Protein AF-A0A0S7ZCR8-F1 (afdb_monomer_lite)

Structure (mmCIF, N/CA/C/O backbone):
data_AF-A0A0S7ZCR8-F1
#
_entry.id   AF-A0A0S7ZCR8-F1
#
loop_
_atom_site.group_PDB
_atom_site.id
_atom_site.type_symbol
_atom_site.label_atom_id
_atom_site.label_alt_id
_atom_site.label_comp_id
_atom_site.label_asym_id
_atom_site.label_entity_id
_atom_site.label_seq_id
_atom_site.pdbx_PDB_ins_code
_atom_site.Cartn_x
_atom_site.Cartn_y
_atom_site.Cartn_z
_atom_site.occupancy
_atom_site.B_iso_or_equiv
_atom_site.auth_seq_id
_atom_site.auth_comp_id
_atom_site.auth_asym_id
_atom_site.auth_atom_id
_atom_site.pdbx_PDB_model_num
ATOM 1 N N . MET A 1 1 ? 9.237 -31.777 19.850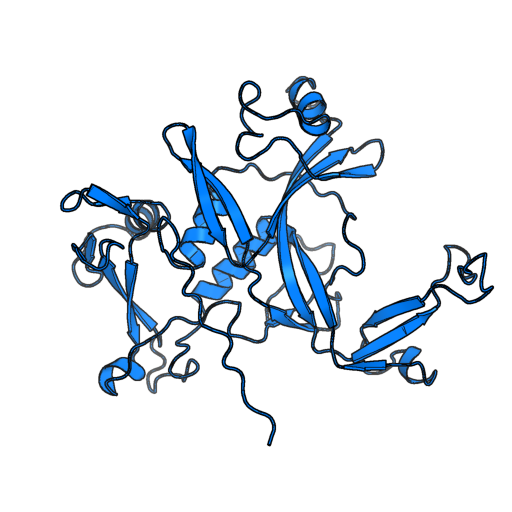 1.00 36.03 1 MET A N 1
ATOM 2 C CA . MET A 1 1 ? 9.724 -31.471 18.489 1.00 36.03 1 MET A CA 1
ATOM 3 C C . MET A 1 1 ? 8.573 -30.842 17.722 1.00 36.03 1 MET A C 1
ATOM 5 O O . MET A 1 1 ? 7.710 -31.563 17.247 1.00 36.03 1 MET A O 1
ATOM 9 N N . TYR A 1 2 ? 8.489 -29.511 17.693 1.00 31.53 2 TYR A N 1
ATOM 10 C CA . TYR A 1 2 ? 7.481 -28.821 16.887 1.00 31.53 2 TYR A CA 1
ATOM 11 C C . TYR A 1 2 ? 8.015 -28.721 15.462 1.00 31.53 2 TYR A C 1
ATOM 13 O O . TYR A 1 2 ? 8.988 -28.011 15.205 1.00 31.53 2 TYR A O 1
ATOM 21 N N . GLY A 1 3 ? 7.428 -29.512 14.565 1.00 30.33 3 GLY A N 1
ATOM 22 C CA . GLY A 1 3 ? 7.743 -29.474 13.146 1.00 30.33 3 GLY A CA 1
ATOM 23 C C . GLY A 1 3 ? 7.429 -28.090 12.595 1.00 30.33 3 GLY A C 1
ATOM 24 O O . GLY A 1 3 ? 6.287 -27.642 12.645 1.00 30.33 3 GLY A O 1
ATOM 25 N N . LYS A 1 4 ? 8.454 -27.409 12.075 1.00 31.75 4 LYS A N 1
ATOM 26 C CA . LYS A 1 4 ? 8.280 -26.262 11.187 1.00 31.75 4 LYS A CA 1
ATOM 27 C C . LYS A 1 4 ? 7.592 -26.773 9.922 1.00 31.75 4 LYS A C 1
ATOM 29 O O . LYS A 1 4 ? 8.258 -27.244 9.006 1.00 31.75 4 LYS A O 1
ATOM 34 N N . THR A 1 5 ? 6.269 -26.707 9.867 1.00 31.50 5 THR A N 1
ATOM 35 C CA . THR A 1 5 ? 5.565 -26.699 8.586 1.00 31.50 5 THR A CA 1
ATOM 36 C C . THR A 1 5 ? 5.953 -25.407 7.887 1.00 31.50 5 THR A C 1
ATOM 38 O O . THR A 1 5 ? 5.488 -24.329 8.255 1.00 31.50 5 THR A O 1
ATOM 41 N N . ALA A 1 6 ? 6.877 -25.518 6.933 1.00 31.56 6 ALA A N 1
ATOM 42 C CA . ALA A 1 6 ? 7.143 -24.465 5.972 1.00 31.56 6 ALA A CA 1
ATOM 43 C C . ALA A 1 6 ? 5.811 -24.122 5.298 1.00 31.56 6 ALA A C 1
ATOM 45 O O . ALA A 1 6 ? 5.180 -24.982 4.683 1.00 31.56 6 ALA A O 1
ATOM 46 N N . VAL A 1 7 ? 5.359 -22.882 5.473 1.00 32.19 7 VAL A N 1
ATOM 47 C CA . VAL A 1 7 ? 4.298 -22.332 4.634 1.00 32.19 7 VAL A CA 1
ATOM 48 C C . VAL A 1 7 ? 4.861 -22.370 3.212 1.00 32.19 7 VAL A C 1
ATOM 50 O O . VAL A 1 7 ? 5.953 -21.837 3.009 1.00 32.19 7 VAL A O 1
ATOM 53 N N . PRO A 1 8 ? 4.206 -23.035 2.247 1.00 32.38 8 PRO A N 1
ATOM 54 C CA . PRO A 1 8 ? 4.682 -22.996 0.880 1.00 32.38 8 PRO A CA 1
ATOM 55 C C . PRO A 1 8 ? 4.694 -21.533 0.437 1.00 32.38 8 PRO A C 1
ATOM 57 O O . PRO A 1 8 ? 3.657 -20.868 0.483 1.00 32.38 8 PRO A O 1
ATOM 60 N N . GLU A 1 9 ? 5.862 -21.034 0.027 1.00 36.69 9 GLU A N 1
ATOM 61 C CA . GLU A 1 9 ? 5.978 -19.830 -0.790 1.00 36.69 9 GLU A CA 1
ATOM 62 C C . GLU A 1 9 ? 5.238 -20.110 -2.099 1.00 36.69 9 GLU A C 1
ATOM 64 O O . GLU A 1 9 ? 5.814 -20.503 -3.112 1.00 36.69 9 GLU A O 1
ATOM 69 N N . ALA A 1 10 ? 3.918 -19.952 -2.080 1.00 34.19 10 ALA A N 1
ATOM 70 C CA . ALA A 1 10 ? 3.170 -19.723 -3.291 1.00 34.19 10 ALA A CA 1
ATOM 71 C C . ALA A 1 10 ? 3.673 -18.380 -3.819 1.00 34.19 10 ALA A C 1
ATOM 73 O O . ALA A 1 10 ? 3.178 -17.319 -3.437 1.00 34.19 10 ALA A O 1
ATOM 74 N N . VAL A 1 11 ? 4.711 -18.431 -4.656 1.00 39.59 11 VAL A N 1
ATOM 75 C CA . VAL A 1 11 ? 5.100 -17.330 -5.528 1.00 39.59 11 VAL A CA 1
ATOM 76 C C . VAL A 1 11 ? 3.859 -17.040 -6.359 1.00 39.59 11 VAL A C 1
ATOM 78 O O . VAL A 1 1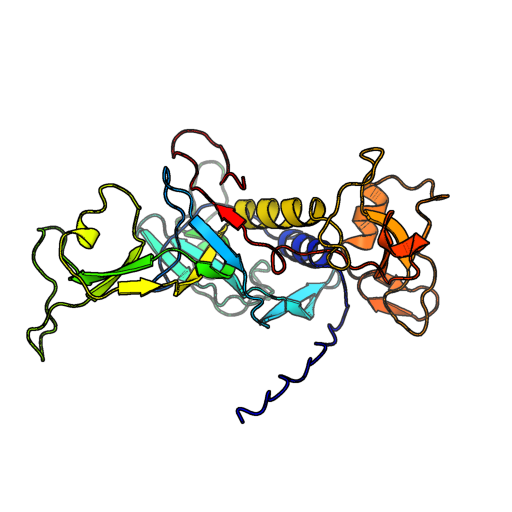1 ? 3.585 -17.713 -7.349 1.00 39.59 11 VAL A O 1
ATOM 81 N N . MET A 1 12 ? 3.043 -16.097 -5.889 1.00 38.75 12 MET A N 1
ATOM 82 C CA . MET A 1 12 ? 1.873 -15.615 -6.600 1.00 38.75 12 MET A CA 1
ATOM 83 C C . MET A 1 12 ? 2.366 -15.044 -7.923 1.00 38.75 12 MET A C 1
ATOM 85 O O . MET A 1 12 ? 2.865 -13.917 -7.981 1.00 38.75 12 MET A O 1
ATOM 89 N N . GLN A 1 13 ? 2.274 -15.849 -8.980 1.00 37.16 13 GLN A N 1
ATOM 90 C CA . GLN A 1 13 ? 2.566 -15.423 -10.336 1.00 37.16 13 GLN A CA 1
ATOM 91 C C . GLN A 1 13 ? 1.526 -14.365 -10.704 1.00 37.16 13 GLN A C 1
ATOM 93 O O . GLN A 1 13 ? 0.362 -14.647 -10.974 1.00 37.16 13 GLN A O 1
ATOM 98 N N . ASN A 1 14 ? 1.938 -13.105 -10.608 1.00 45.16 14 ASN A N 1
ATOM 99 C CA . ASN A 1 14 ? 1.143 -11.968 -11.040 1.00 45.16 14 ASN A CA 1
ATOM 100 C C . ASN A 1 14 ? 1.030 -12.017 -12.559 1.00 45.16 14 ASN A C 1
ATOM 102 O O . ASN A 1 14 ? 2.062 -12.143 -13.213 1.00 45.16 14 ASN A O 1
ATOM 106 N N . ALA A 1 15 ? -0.177 -11.830 -13.104 1.00 44.41 15 ALA A N 1
ATOM 107 C CA . ALA A 1 15 ? -0.422 -11.816 -14.552 1.00 44.41 15 ALA A CA 1
ATOM 108 C C . ALA A 1 15 ? 0.524 -10.872 -15.319 1.00 44.41 15 ALA A C 1
ATOM 110 O O . ALA A 1 15 ? 0.821 -11.108 -16.485 1.00 44.41 15 ALA A O 1
ATOM 111 N N . TYR A 1 16 ? 1.038 -9.839 -14.639 1.00 51.12 16 TYR A N 1
ATOM 112 C CA . TYR A 1 16 ? 1.986 -8.880 -15.195 1.00 51.12 16 TYR A CA 1
ATOM 113 C C . TYR A 1 16 ? 3.289 -8.724 -14.379 1.00 51.12 16 TYR A C 1
ATOM 115 O O . TYR A 1 16 ? 4.144 -7.961 -14.793 1.00 51.12 16 TYR A O 1
ATOM 123 N N . GLY A 1 17 ? 3.515 -9.395 -13.242 1.00 61.91 17 GLY A N 1
ATOM 124 C CA . GLY A 1 17 ? 4.718 -9.133 -12.415 1.00 61.91 17 GLY A CA 1
ATOM 125 C C . GLY A 1 17 ? 4.767 -7.725 -11.776 1.00 61.91 17 GLY A C 1
ATOM 126 O O . GLY A 1 17 ? 3.727 -7.157 -11.450 1.00 61.91 17 GLY A O 1
ATOM 127 N N . GLY A 1 18 ? 5.971 -7.178 -11.557 1.00 69.31 18 GLY A N 1
ATOM 128 C CA . GLY A 1 18 ? 6.216 -5.776 -11.161 1.00 69.31 18 GLY A CA 1
ATOM 129 C C . GLY A 1 18 ? 6.514 -5.521 -9.674 1.00 69.31 18 GLY A C 1
ATOM 130 O O . GLY A 1 18 ? 6.045 -6.256 -8.801 1.00 69.31 18 GLY A O 1
ATOM 131 N N . THR A 1 19 ? 7.286 -4.468 -9.391 1.00 80.81 19 THR A N 1
ATOM 132 C CA . THR A 1 19 ? 7.631 -3.965 -8.053 1.00 80.81 19 THR A CA 1
ATOM 133 C C . THR A 1 19 ? 6.415 -3.370 -7.343 1.00 80.81 19 THR A C 1
ATOM 135 O O . THR A 1 19 ? 5.397 -3.037 -7.959 1.00 80.81 19 THR A O 1
ATOM 138 N N . LEU A 1 20 ? 6.518 -3.203 -6.021 1.00 81.50 20 LEU A N 1
ATOM 139 C CA . LEU A 1 20 ? 5.453 -2.597 -5.225 1.00 81.50 20 LEU A CA 1
ATOM 140 C C . LEU A 1 20 ? 5.109 -1.181 -5.708 1.00 81.50 20 LEU A C 1
ATOM 142 O O . LEU A 1 20 ? 3.934 -0.854 -5.881 1.00 81.50 20 LEU A O 1
ATOM 146 N N . SER A 1 21 ? 6.136 -0.381 -5.996 1.00 81.62 21 SER A N 1
ATOM 147 C CA . SER A 1 21 ? 6.005 0.998 -6.466 1.00 81.62 21 SER A CA 1
ATOM 148 C C . SER A 1 21 ? 5.298 1.072 -7.824 1.00 81.62 21 SER A C 1
ATOM 150 O O . SER A 1 21 ? 4.411 1.907 -7.997 1.00 81.62 21 SER A O 1
ATOM 152 N N . GLN A 1 22 ? 5.589 0.152 -8.757 1.00 83.31 22 GLN A N 1
ATOM 153 C CA . GLN A 1 22 ? 4.885 0.074 -10.047 1.00 83.31 22 GLN A CA 1
ATOM 154 C C . GLN A 1 22 ? 3.384 -0.196 -9.853 1.00 83.31 22 GLN A C 1
ATOM 156 O O . GLN A 1 22 ? 2.543 0.495 -10.434 1.00 83.31 22 GLN A O 1
ATOM 161 N N . ARG A 1 23 ? 3.030 -1.154 -8.985 1.00 82.50 23 ARG A N 1
ATOM 162 C CA . ARG A 1 23 ? 1.623 -1.489 -8.697 1.00 82.50 23 ARG A CA 1
ATOM 163 C C . ARG A 1 23 ? 0.900 -0.351 -7.979 1.00 82.50 23 ARG A C 1
ATOM 165 O O . ARG A 1 23 ? -0.243 -0.037 -8.311 1.00 82.50 23 ARG A O 1
ATOM 172 N N . ALA A 1 24 ? 1.565 0.312 -7.035 1.00 81.19 24 ALA A N 1
ATOM 173 C CA . ALA A 1 24 ? 1.023 1.470 -6.330 1.00 81.19 24 ALA A CA 1
ATOM 174 C C . ALA A 1 24 ? 0.804 2.676 -7.262 1.00 81.19 24 ALA A C 1
ATOM 176 O O . ALA A 1 24 ? -0.234 3.347 -7.196 1.00 81.19 24 ALA A O 1
ATOM 177 N N . ALA A 1 25 ? 1.737 2.928 -8.183 1.00 82.00 25 ALA A N 1
ATOM 178 C CA . ALA A 1 25 ? 1.582 3.945 -9.215 1.00 82.00 25 ALA A CA 1
ATOM 179 C C . ALA A 1 25 ? 0.378 3.629 -10.116 1.00 82.00 25 ALA A C 1
ATOM 181 O O . ALA A 1 25 ? -0.483 4.488 -10.328 1.00 82.00 25 ALA A O 1
ATOM 182 N N . ASN A 1 26 ? 0.240 2.381 -10.572 1.00 80.12 26 ASN A N 1
ATOM 183 C CA . ASN A 1 26 ? -0.898 1.973 -11.392 1.00 80.12 26 ASN A CA 1
ATOM 184 C C . ASN A 1 26 ? -2.240 2.105 -10.645 1.00 80.12 26 ASN A C 1
ATOM 186 O O . ASN A 1 26 ? -3.213 2.629 -11.196 1.00 80.12 26 ASN A O 1
ATOM 190 N N . ALA A 1 27 ? -2.280 1.747 -9.356 1.00 76.44 27 ALA A N 1
ATOM 191 C CA . ALA A 1 27 ? -3.468 1.886 -8.510 1.00 76.44 27 ALA A CA 1
ATOM 192 C C . ALA A 1 27 ? -4.001 3.329 -8.435 1.00 76.44 27 ALA A C 1
ATOM 194 O O . ALA A 1 27 ? -5.205 3.559 -8.277 1.00 76.44 27 ALA A O 1
ATOM 195 N N . THR A 1 28 ? -3.118 4.317 -8.595 1.00 77.62 28 THR A N 1
ATOM 196 C CA . THR A 1 28 ? -3.441 5.738 -8.441 1.00 77.62 28 THR A CA 1
ATOM 197 C C . THR A 1 28 ? -3.636 6.494 -9.764 1.00 77.62 28 THR A C 1
ATOM 199 O O . THR A 1 28 ? -4.226 7.584 -9.744 1.00 77.62 28 THR A O 1
ATOM 202 N N . ARG A 1 29 ? -3.224 5.915 -10.904 1.00 64.62 29 ARG A N 1
ATOM 203 C CA . ARG A 1 29 ? -3.040 6.576 -12.216 1.00 64.62 29 ARG A CA 1
ATOM 204 C C . ARG A 1 29 ? -4.311 7.113 -12.890 1.00 64.62 29 ARG A C 1
ATOM 206 O O . ARG A 1 29 ? -4.225 8.026 -13.702 1.00 64.62 29 ARG A O 1
ATOM 213 N N . ARG A 1 30 ? -5.498 6.591 -12.561 1.00 56.75 30 ARG A N 1
ATOM 214 C CA . ARG A 1 30 ? -6.775 6.964 -13.224 1.00 56.75 30 ARG A CA 1
ATOM 215 C C . ARG A 1 30 ? -7.911 7.316 -12.271 1.00 56.75 30 ARG A C 1
ATOM 217 O O . ARG A 1 30 ? -9.073 7.373 -12.668 1.00 56.75 30 ARG A O 1
ATOM 224 N N . ARG A 1 31 ? -7.603 7.529 -10.992 1.00 58.66 31 ARG A N 1
ATOM 225 C CA . ARG A 1 31 ? -8.641 7.646 -9.968 1.00 58.66 31 ARG A CA 1
ATOM 226 C C . ARG A 1 31 ? -8.709 9.057 -9.364 1.00 58.66 31 ARG A C 1
ATOM 228 O O . ARG A 1 31 ? -7.751 9.467 -8.692 1.00 58.66 31 ARG A O 1
ATOM 235 N N . PRO A 1 32 ? -9.798 9.822 -9.601 1.00 46.31 32 PRO A N 1
ATOM 236 C CA . PRO A 1 32 ? -9.989 11.128 -8.976 1.00 46.31 32 PRO A CA 1
ATOM 237 C C . PRO A 1 32 ? -10.201 10.959 -7.465 1.00 46.31 32 PRO A C 1
ATOM 239 O O . PRO A 1 32 ? -10.972 10.100 -7.042 1.00 46.31 32 PRO A O 1
ATOM 242 N N . SER A 1 33 ? -9.524 11.786 -6.664 1.00 40.44 33 SER A N 1
ATOM 243 C CA . SER A 1 33 ? -9.590 11.767 -5.196 1.00 40.44 33 SER A CA 1
ATOM 244 C C . SER A 1 33 ? -10.281 13.029 -4.679 1.00 40.44 33 SER A C 1
ATOM 246 O O . SER A 1 33 ? -9.781 14.131 -4.905 1.00 40.44 33 SER A O 1
ATOM 248 N N . ARG A 1 34 ? -11.426 12.888 -3.995 1.00 39.31 34 ARG A N 1
ATOM 249 C CA . ARG A 1 34 ? -12.046 13.953 -3.185 1.00 39.31 34 ARG A CA 1
ATOM 250 C C . ARG A 1 34 ? -12.798 13.379 -1.981 1.00 39.31 34 ARG A C 1
ATOM 252 O O . ARG A 1 34 ? -13.759 12.648 -2.171 1.00 39.31 34 ARG A O 1
ATOM 259 N N . GLY A 1 35 ? -12.442 13.854 -0.784 1.00 38.69 35 GLY A N 1
ATOM 260 C CA . GLY A 1 35 ? -13.320 13.930 0.394 1.00 38.69 35 GLY A CA 1
ATOM 261 C C . GLY A 1 35 ? -13.623 12.612 1.112 1.00 38.69 35 GLY A C 1
ATOM 262 O O . GLY A 1 35 ? -14.143 11.673 0.515 1.00 38.69 35 GLY A O 1
ATOM 263 N N . GLY A 1 36 ? -13.317 12.578 2.410 1.00 38.34 36 GLY A N 1
ATOM 264 C CA . GLY A 1 36 ? -13.468 11.410 3.271 1.00 38.34 36 GLY A CA 1
ATOM 265 C C . GLY A 1 36 ? -14.888 11.159 3.775 1.00 38.34 36 GLY A C 1
ATOM 266 O O . GLY A 1 36 ? -15.646 12.087 4.038 1.00 38.34 36 GLY A O 1
ATOM 267 N N . GLY A 1 37 ? -15.188 9.877 3.949 1.00 37.62 37 GLY A N 1
ATOM 268 C CA . GLY A 1 37 ? -16.050 9.342 4.986 1.00 37.62 37 GLY A CA 1
ATOM 269 C C . GLY A 1 37 ? -15.243 8.441 5.925 1.00 37.62 37 GLY A C 1
ATOM 270 O O . GLY A 1 37 ? -14.057 8.161 5.691 1.00 37.62 37 GLY A O 1
ATOM 271 N N . GLY A 1 38 ? -15.888 8.054 7.022 1.00 46.22 38 GLY A N 1
ATOM 272 C CA . GLY A 1 38 ? -15.359 7.130 8.012 1.00 46.22 38 GLY A CA 1
ATOM 273 C C . GLY A 1 38 ? -16.364 6.031 8.350 1.00 46.22 38 GLY A C 1
ATOM 274 O O . GLY A 1 38 ? -17.571 6.222 8.215 1.00 46.22 38 GLY A O 1
ATOM 275 N N . GLU A 1 39 ? -15.784 4.924 8.812 1.00 51.47 39 GLU A N 1
ATOM 276 C CA . GLU A 1 39 ? -16.361 3.824 9.597 1.00 51.47 39 GLU A CA 1
ATOM 277 C C . GLU A 1 39 ? -17.175 2.765 8.840 1.00 51.47 39 GLU A C 1
ATOM 279 O O . GLU A 1 39 ? -18.398 2.787 8.784 1.00 51.47 39 GLU A O 1
ATOM 284 N N . TYR A 1 40 ? -16.448 1.764 8.326 1.00 60.97 40 TYR A N 1
ATOM 285 C CA . TYR A 1 40 ? -17.002 0.451 7.961 1.00 60.97 40 TYR A CA 1
ATOM 286 C C . TYR A 1 40 ? -16.264 -0.729 8.616 1.00 60.97 40 TYR A C 1
ATOM 288 O O . TYR A 1 40 ? -16.676 -1.875 8.468 1.00 60.97 40 TYR A O 1
ATOM 296 N N . TRP A 1 41 ? -15.166 -0.468 9.331 1.00 68.75 41 TRP A N 1
ATOM 297 C CA . TRP A 1 41 ? -14.280 -1.505 9.850 1.00 68.75 41 TRP A CA 1
ATOM 298 C C . TRP A 1 41 ? -14.178 -1.392 11.366 1.00 68.75 41 TRP A C 1
ATOM 300 O O . TRP A 1 41 ? -13.718 -0.376 11.896 1.00 68.75 41 TRP A O 1
ATOM 310 N N . ALA A 1 42 ? -14.609 -2.446 12.055 1.00 75.69 42 ALA A N 1
ATOM 311 C CA . ALA A 1 42 ? -14.395 -2.580 13.485 1.00 75.69 42 ALA A CA 1
ATOM 312 C C . ALA A 1 42 ? -12.888 -2.621 13.783 1.00 75.69 42 ALA A C 1
ATOM 314 O O . ALA A 1 42 ? -12.118 -3.195 13.014 1.00 75.69 42 ALA A O 1
ATOM 315 N N . ASP A 1 43 ? -12.488 -2.013 14.900 1.00 84.75 43 ASP A N 1
ATOM 316 C CA . ASP A 1 43 ? -11.118 -2.097 15.426 1.00 84.75 43 ASP A CA 1
ATOM 317 C C . ASP A 1 43 ? -10.025 -1.585 14.455 1.00 84.75 43 ASP A C 1
ATOM 319 O O . ASP A 1 43 ? -8.931 -2.135 14.377 1.00 84.75 43 ASP A O 1
ATOM 323 N N . THR A 1 44 ? -10.324 -0.531 13.681 1.00 90.00 44 THR A N 1
ATOM 324 C CA . THR A 1 44 ? -9.361 0.080 12.744 1.00 90.00 44 THR A CA 1
ATOM 325 C C . THR A 1 44 ? -8.205 0.738 13.493 1.00 90.00 44 THR A C 1
ATOM 327 O O . THR A 1 44 ? -8.429 1.567 14.378 1.00 90.00 44 THR A O 1
ATOM 330 N N . PHE A 1 45 ? -6.973 0.458 13.068 1.00 92.69 45 PHE A N 1
ATOM 331 C CA . PHE A 1 45 ? -5.798 1.152 13.574 1.00 92.69 45 PHE A CA 1
ATOM 332 C C . PHE A 1 45 ? -5.803 2.621 13.133 1.00 92.69 45 PHE A C 1
ATOM 334 O O . PHE A 1 45 ? -5.889 2.943 11.943 1.00 92.69 45 PHE A O 1
ATOM 341 N N . LYS A 1 46 ? -5.682 3.516 14.114 1.00 90.31 46 LYS A N 1
ATOM 342 C CA . LYS A 1 46 ? -5.503 4.955 13.924 1.00 90.31 46 LYS A CA 1
ATOM 343 C C . LYS A 1 46 ? -4.240 5.371 14.692 1.00 90.31 46 LYS A C 1
ATOM 345 O O . LYS A 1 46 ? -4.211 5.181 15.910 1.00 90.31 46 LYS A O 1
ATOM 350 N N . PRO A 1 47 ? -3.206 5.912 14.021 1.00 90.62 47 PRO A N 1
ATOM 351 C CA . PRO A 1 47 ? -2.054 6.481 14.711 1.00 90.62 47 PRO A CA 1
ATOM 352 C C . PRO A 1 47 ? -2.496 7.561 15.708 1.00 90.62 47 PRO A C 1
ATOM 354 O O . PRO A 1 47 ? -3.451 8.291 15.448 1.00 90.62 47 PRO A O 1
ATOM 357 N N . HIS A 1 48 ? -1.817 7.659 16.850 1.00 90.38 48 HIS A N 1
ATOM 358 C CA . HIS A 1 48 ? -2.072 8.720 17.827 1.00 90.38 48 HIS A CA 1
ATOM 359 C C . HIS A 1 48 ? -1.315 9.992 17.428 1.00 90.38 48 HIS A C 1
ATOM 361 O O . HIS A 1 48 ? -0.260 9.901 16.809 1.00 90.38 48 HIS A O 1
ATOM 367 N N . GLU A 1 49 ? -1.823 11.170 17.789 1.00 88.00 49 GLU A N 1
ATOM 368 C CA . GLU A 1 49 ? -1.246 12.464 17.370 1.00 88.00 49 GLU A CA 1
ATOM 369 C C . GLU A 1 49 ? 0.090 12.798 18.042 1.00 88.00 49 GLU A C 1
ATOM 371 O O . GLU A 1 49 ? 0.879 13.578 17.521 1.00 88.00 49 GLU A O 1
ATOM 376 N N . THR A 1 50 ? 0.341 12.236 19.225 1.00 88.19 50 THR A N 1
ATOM 377 C CA . THR A 1 50 ? 1.519 12.577 20.046 1.00 88.19 50 THR A CA 1
ATOM 378 C C . THR A 1 50 ? 2.356 11.381 20.475 1.00 88.19 50 THR A C 1
ATOM 380 O O . THR A 1 50 ? 3.463 11.562 20.970 1.00 88.19 50 THR A O 1
ATOM 383 N N . VAL A 1 51 ? 1.839 10.161 20.311 1.00 90.25 51 VAL A N 1
ATOM 384 C CA . VAL A 1 51 ? 2.499 8.945 20.797 1.00 90.25 51 VAL A CA 1
ATOM 385 C C . VAL A 1 51 ? 2.739 8.051 19.594 1.00 90.25 51 VAL A C 1
ATOM 387 O O . VAL A 1 51 ? 1.755 7.513 19.067 1.00 90.25 51 VAL A O 1
ATOM 390 N N . PRO A 1 52 ? 3.995 7.880 19.150 1.00 93.25 52 PRO A N 1
ATOM 391 C CA . PRO A 1 52 ? 4.281 7.032 18.008 1.00 93.25 52 PRO A CA 1
ATOM 392 C C . PRO A 1 52 ? 3.776 5.608 18.262 1.00 93.25 52 PRO A C 1
ATOM 394 O O . PRO A 1 52 ? 3.680 5.146 19.403 1.00 93.25 52 PRO A O 1
ATOM 397 N N . ALA A 1 53 ? 3.406 4.925 17.191 1.00 94.06 53 ALA A N 1
ATOM 398 C CA . ALA A 1 53 ? 3.119 3.501 17.199 1.00 94.06 53 ALA A CA 1
ATOM 399 C C . ALA A 1 53 ? 4.180 2.791 16.368 1.00 94.06 53 ALA A C 1
ATOM 401 O O . ALA A 1 53 ? 4.519 3.265 15.283 1.00 94.06 53 ALA A O 1
ATOM 402 N N . ASN A 1 54 ? 4.674 1.658 16.858 1.00 95.69 54 ASN A N 1
ATOM 403 C CA . ASN A 1 54 ? 5.532 0.791 16.058 1.00 95.69 54 ASN A CA 1
ATOM 404 C C . ASN A 1 54 ? 4.651 -0.251 15.366 1.00 95.69 54 ASN A C 1
ATOM 406 O O . ASN A 1 54 ? 3.912 -0.990 16.022 1.00 95.69 54 ASN A O 1
ATOM 410 N N . VAL A 1 55 ? 4.694 -0.281 14.038 1.00 97.06 55 VAL A N 1
ATOM 411 C CA . VAL A 1 55 ? 3.773 -1.057 13.210 1.00 97.06 55 VAL A CA 1
ATOM 412 C C . VAL A 1 55 ? 4.539 -1.825 12.148 1.00 97.06 55 VAL A C 1
ATOM 414 O O . VAL A 1 55 ? 5.333 -1.244 11.419 1.00 97.06 55 VAL A O 1
ATOM 417 N N . ARG A 1 56 ? 4.232 -3.113 11.990 1.00 96.75 56 ARG A N 1
ATOM 418 C CA . ARG A 1 56 ? 4.657 -3.902 10.830 1.00 96.75 56 ARG A CA 1
ATOM 419 C C . ARG A 1 56 ? 3.468 -4.164 9.921 1.00 96.75 56 ARG A C 1
ATOM 421 O O . ARG A 1 56 ? 2.428 -4.642 10.379 1.00 96.75 56 ARG A O 1
ATOM 428 N N . LEU A 1 57 ? 3.604 -3.864 8.635 1.00 96.62 57 LEU A N 1
ATOM 429 C CA . LEU A 1 57 ? 2.577 -4.223 7.662 1.00 96.62 57 LEU A CA 1
ATOM 430 C C . LEU A 1 57 ? 2.690 -5.708 7.332 1.00 96.62 57 LEU A C 1
ATOM 432 O O . LEU A 1 57 ? 3.779 -6.221 7.096 1.00 96.62 57 LEU A O 1
ATOM 436 N N . ILE A 1 58 ? 1.553 -6.393 7.295 1.00 96.19 58 ILE A N 1
ATOM 437 C CA . ILE A 1 58 ? 1.462 -7.793 6.890 1.00 96.19 58 ILE A CA 1
ATOM 438 C C . ILE A 1 58 ? 0.895 -7.822 5.468 1.00 96.19 58 ILE A C 1
ATOM 440 O O . ILE A 1 58 ? -0.190 -7.269 5.245 1.00 96.19 58 ILE A O 1
ATOM 444 N N . PRO A 1 59 ? 1.587 -8.450 4.501 1.00 94.19 59 PRO A N 1
ATOM 445 C CA . PRO A 1 59 ? 1.060 -8.577 3.154 1.00 94.19 59 PRO A CA 1
ATOM 446 C C . PRO A 1 59 ? -0.176 -9.475 3.186 1.00 94.19 59 PRO A C 1
ATOM 448 O O . PRO A 1 59 ? -0.115 -10.629 3.610 1.00 94.19 59 PRO A O 1
ATOM 451 N N . VAL A 1 60 ? -1.309 -8.943 2.731 1.00 91.50 60 VAL A N 1
ATOM 452 C CA . VAL A 1 60 ? -2.540 -9.723 2.578 1.00 91.50 60 VAL A CA 1
ATOM 453 C C . VAL A 1 60 ? -2.743 -9.977 1.093 1.00 91.50 60 VAL A C 1
ATOM 455 O O . VAL A 1 60 ? -3.005 -9.017 0.365 1.00 91.50 60 VAL A O 1
ATOM 458 N N . PRO A 1 61 ? -2.642 -11.231 0.620 1.00 90.44 61 PRO A N 1
ATOM 459 C CA . PRO A 1 61 ? -2.838 -11.527 -0.787 1.00 90.44 61 PRO A CA 1
ATOM 460 C C . PRO A 1 61 ? -4.268 -11.174 -1.203 1.00 90.44 61 PRO A C 1
ATOM 462 O O . PRO A 1 61 ? -5.236 -11.797 -0.769 1.00 90.44 61 PRO A O 1
ATOM 465 N N . CYS A 1 62 ? -4.397 -10.150 -2.038 1.00 91.69 62 CYS A N 1
ATOM 466 C CA . CYS A 1 62 ? -5.662 -9.670 -2.569 1.00 91.69 62 CYS A CA 1
ATOM 467 C C . CYS A 1 62 ? -5.610 -9.657 -4.094 1.00 91.69 62 CYS A C 1
ATOM 469 O O . CYS A 1 62 ? -4.581 -9.337 -4.681 1.00 91.69 62 CYS A O 1
ATOM 471 N N . VAL A 1 63 ? -6.749 -9.916 -4.732 1.00 91.12 63 VAL A N 1
ATOM 472 C CA . VAL A 1 63 ? -6.922 -9.707 -6.173 1.00 91.12 63 VAL A CA 1
ATOM 473 C C . VAL A 1 63 ? -7.586 -8.348 -6.390 1.00 91.12 63 VAL A C 1
ATOM 475 O O . VAL A 1 63 ? -8.666 -8.075 -5.854 1.00 91.12 63 VAL A O 1
ATOM 478 N N . ALA A 1 64 ? -6.930 -7.475 -7.152 1.00 90.88 64 ALA A N 1
ATOM 479 C CA . ALA A 1 64 ? -7.493 -6.225 -7.639 1.00 90.88 64 ALA A CA 1
ATOM 480 C C . ALA A 1 64 ? -7.896 -6.351 -9.102 1.00 90.88 64 ALA A C 1
ATOM 482 O O . ALA A 1 64 ? -7.145 -6.858 -9.929 1.00 90.88 64 ALA A O 1
ATOM 483 N N . HIS A 1 65 ? -9.073 -5.822 -9.428 1.00 90.56 65 HIS A N 1
ATOM 484 C CA . HIS A 1 65 ? -9.524 -5.713 -10.808 1.00 90.56 65 HIS A CA 1
ATOM 485 C C . HIS A 1 65 ? -9.112 -4.339 -11.343 1.00 90.56 65 HIS A C 1
ATOM 487 O O . HIS A 1 65 ? -9.452 -3.294 -10.772 1.00 90.56 65 HIS A O 1
ATOM 493 N N . ARG A 1 66 ? -8.357 -4.339 -12.435 1.00 87.06 66 ARG A N 1
ATOM 494 C CA . ARG A 1 66 ? -7.842 -3.153 -13.124 1.00 87.06 66 ARG A CA 1
ATOM 495 C C . ARG A 1 66 ? -8.523 -2.988 -14.472 1.00 87.06 66 ARG A C 1
ATOM 497 O O . ARG A 1 66 ? -9.218 -3.887 -14.923 1.00 87.06 66 ARG A O 1
ATOM 504 N N . VAL A 1 67 ? -8.337 -1.823 -15.087 1.00 86.81 67 VAL A N 1
ATOM 505 C CA . VAL A 1 67 ? -8.842 -1.522 -16.429 1.00 86.81 67 VAL A CA 1
ATOM 506 C C . VAL A 1 67 ? -7.679 -1.008 -17.265 1.00 86.81 67 VAL A C 1
ATOM 508 O O . VAL A 1 67 ? -7.056 -0.013 -16.882 1.00 86.81 67 VAL A O 1
ATOM 511 N N . ASP A 1 68 ? -7.377 -1.688 -18.367 1.00 83.19 68 ASP A N 1
ATOM 512 C CA . ASP A 1 68 ? -6.294 -1.310 -19.278 1.00 83.19 68 ASP A CA 1
ATOM 513 C C . ASP A 1 68 ? -6.647 -0.070 -20.135 1.00 83.19 68 ASP A C 1
ATOM 515 O O . ASP A 1 68 ? -7.685 0.584 -19.961 1.00 83.19 68 ASP A O 1
ATOM 519 N N . ASP A 1 69 ? -5.751 0.316 -21.045 1.00 80.31 69 ASP A N 1
ATOM 520 C CA . ASP A 1 69 ? -5.966 1.459 -21.940 1.00 80.31 69 ASP A CA 1
ATOM 521 C C . ASP A 1 69 ? -7.082 1.201 -22.975 1.00 80.31 69 ASP A C 1
ATOM 523 O O . ASP A 1 69 ? -7.747 2.150 -23.386 1.00 80.31 69 ASP A O 1
ATOM 527 N N . ALA A 1 70 ? -7.341 -0.062 -23.328 1.00 83.75 70 ALA A N 1
ATOM 528 C CA . ALA A 1 70 ? -8.420 -0.482 -24.224 1.00 83.75 70 ALA A CA 1
ATOM 529 C C . ALA A 1 70 ? -9.777 -0.637 -23.506 1.00 83.75 70 ALA A C 1
ATOM 531 O O . ALA A 1 70 ? -10.815 -0.811 -24.144 1.00 83.75 70 ALA A O 1
ATOM 532 N N . GLY A 1 71 ? -9.796 -0.539 -22.175 1.00 85.12 71 GLY A N 1
ATOM 533 C CA . GLY A 1 71 ? -10.995 -0.692 -21.365 1.00 85.12 71 GLY A CA 1
ATOM 534 C C . GLY A 1 71 ? -11.310 -2.136 -20.968 1.00 85.12 71 GLY A C 1
ATOM 535 O O . GLY A 1 71 ? -12.417 -2.370 -20.474 1.00 85.12 71 GLY A O 1
ATOM 536 N N . ASN A 1 72 ? -10.392 -3.085 -21.164 1.00 86.94 72 ASN A N 1
ATOM 537 C CA . ASN A 1 72 ? -10.537 -4.463 -20.701 1.00 86.94 72 ASN A CA 1
ATOM 538 C C . ASN A 1 72 ? -10.216 -4.565 -19.212 1.00 86.94 72 ASN A C 1
ATOM 540 O O . ASN A 1 72 ? -9.343 -3.861 -18.698 1.00 86.94 72 ASN A O 1
ATOM 544 N N . ILE A 1 73 ? -10.922 -5.461 -18.523 1.00 89.31 73 ILE A N 1
ATOM 545 C CA . ILE A 1 73 ? -10.674 -5.747 -17.112 1.00 89.31 73 ILE A CA 1
ATOM 546 C C . ILE A 1 73 ? -9.633 -6.858 -17.007 1.00 89.31 73 ILE A C 1
ATOM 548 O O . ILE A 1 73 ? -9.758 -7.875 -17.683 1.00 89.31 73 ILE A O 1
ATOM 552 N N . TYR A 1 74 ? -8.647 -6.681 -16.132 1.00 86.31 74 TYR A N 1
ATOM 553 C CA . TYR A 1 74 ? -7.677 -7.721 -15.793 1.00 86.31 74 TYR A CA 1
ATOM 554 C C . TYR A 1 74 ? -7.471 -7.818 -14.280 1.00 86.31 74 TYR A C 1
ATOM 556 O O . TYR A 1 74 ? -7.747 -6.868 -13.541 1.00 86.31 74 TYR A O 1
ATOM 564 N N . GLU A 1 75 ? -6.984 -8.969 -13.823 1.00 89.50 75 GLU A N 1
ATOM 565 C CA . GLU A 1 75 ? -6.680 -9.237 -12.418 1.00 89.50 75 GLU A CA 1
ATOM 566 C C . GLU A 1 75 ? -5.199 -8.985 -12.106 1.00 89.50 75 GLU A C 1
ATOM 568 O O . GLU A 1 75 ? -4.302 -9.315 -12.882 1.00 89.50 75 GLU A O 1
ATOM 573 N N . GLU A 1 76 ? -4.935 -8.389 -10.948 1.00 87.69 76 GLU A N 1
ATOM 574 C CA . GLU A 1 76 ? -3.598 -8.104 -10.432 1.00 87.69 76 GLU A CA 1
ATOM 575 C C . GLU A 1 76 ? -3.540 -8.516 -8.959 1.00 87.69 76 GLU A C 1
ATOM 577 O O . GLU A 1 76 ? -4.372 -8.051 -8.174 1.00 87.69 76 GLU A O 1
ATOM 582 N N . ASN A 1 77 ? -2.567 -9.346 -8.549 1.00 86.94 77 ASN A N 1
ATOM 583 C CA . ASN A 1 77 ? -2.391 -9.595 -7.117 1.00 86.94 77 ASN A CA 1
ATOM 584 C C . ASN A 1 77 ? -1.645 -8.429 -6.470 1.00 86.94 77 ASN A C 1
ATOM 586 O O . ASN A 1 77 ? -0.597 -7.965 -6.936 1.00 86.94 77 ASN A O 1
ATOM 590 N N . ILE A 1 78 ? -2.186 -7.975 -5.354 1.00 90.56 78 ILE A N 1
ATOM 591 C CA . ILE A 1 78 ? -1.668 -6.874 -4.558 1.00 90.56 78 ILE A CA 1
ATOM 592 C C . ILE A 1 78 ? -1.648 -7.282 -3.079 1.00 90.56 78 ILE A C 1
ATOM 594 O O . ILE A 1 78 ? -2.514 -8.042 -2.645 1.00 90.56 78 ILE A O 1
ATOM 598 N N . PRO A 1 79 ? -0.683 -6.793 -2.284 1.00 93.50 79 PRO A N 1
ATOM 599 C CA . PRO A 1 79 ? -0.56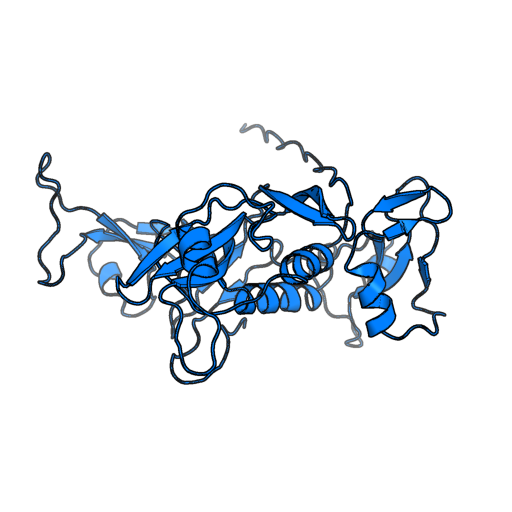3 -7.148 -0.868 1.00 93.50 79 PRO A CA 1
ATOM 600 C C . PRO A 1 79 ? -1.441 -6.286 0.062 1.00 93.50 79 PRO A C 1
ATOM 602 O O . PRO A 1 79 ? -1.224 -6.258 1.273 1.00 93.50 79 PRO A O 1
ATOM 605 N N . TRP A 1 80 ? -2.414 -5.554 -0.489 1.00 94.06 80 TRP A N 1
ATOM 606 C CA . TRP A 1 80 ? -3.366 -4.715 0.245 1.00 94.06 80 TRP A CA 1
ATOM 607 C C . TRP A 1 80 ? -4.762 -4.831 -0.362 1.00 94.06 80 TRP A C 1
ATOM 609 O O . TRP A 1 80 ? -4.928 -5.210 -1.521 1.00 94.06 80 TRP A O 1
ATOM 619 N N . LYS A 1 81 ? -5.791 -4.443 0.395 1.00 94.12 81 LYS A N 1
ATOM 620 C CA . LYS A 1 81 ? -7.156 -4.361 -0.124 1.00 94.12 81 LYS A CA 1
ATOM 621 C C . LYS A 1 81 ? -7.436 -2.962 -0.649 1.00 94.12 81 LYS A C 1
ATOM 623 O O . LYS A 1 81 ? -7.272 -1.974 0.059 1.00 94.12 81 LYS A O 1
ATOM 628 N N . GLU A 1 82 ? -7.933 -2.876 -1.874 1.00 92.44 82 GLU A N 1
ATOM 629 C CA . GLU A 1 82 ? -8.479 -1.636 -2.418 1.00 92.44 82 GLU A CA 1
ATOM 630 C C . GLU A 1 82 ? -9.994 -1.643 -2.363 1.00 92.44 82 GLU A C 1
ATOM 632 O O . GLU A 1 82 ? -10.644 -2.655 -2.639 1.00 92.44 82 GLU A O 1
ATOM 637 N N . PHE A 1 83 ? -10.560 -0.488 -2.045 1.00 92.00 83 PHE A N 1
ATOM 638 C CA . PHE A 1 83 ? -11.984 -0.254 -2.173 1.00 92.00 83 PHE A CA 1
ATOM 639 C C . PHE A 1 83 ? -12.250 1.229 -2.380 1.00 92.00 83 PHE A C 1
ATOM 641 O O . PHE A 1 83 ? -11.385 2.090 -2.212 1.00 92.00 83 PHE A O 1
ATOM 648 N N . ARG A 1 84 ? -13.481 1.530 -2.765 1.00 90.25 84 ARG A N 1
ATOM 649 C CA . ARG A 1 84 ? -13.948 2.894 -2.936 1.00 90.25 84 ARG A CA 1
ATOM 650 C C . ARG A 1 84 ? -15.077 3.154 -1.969 1.00 90.25 84 ARG A C 1
ATOM 652 O O . ARG A 1 84 ? -15.938 2.304 -1.778 1.00 90.25 84 ARG A O 1
ATOM 659 N N . GLU A 1 85 ? -15.062 4.331 -1.375 1.00 90.38 85 GLU A N 1
ATOM 660 C CA . GLU A 1 85 ? -16.064 4.776 -0.424 1.00 90.38 85 GLU A CA 1
ATOM 661 C C . GLU A 1 85 ? -16.900 5.885 -1.056 1.00 90.38 85 GLU A C 1
ATOM 663 O O . GLU A 1 85 ? -16.366 6.864 -1.584 1.00 90.38 85 GLU A O 1
ATOM 668 N N . HIS A 1 86 ? -18.215 5.731 -0.982 1.00 90.50 86 HIS A N 1
ATOM 669 C CA . HIS A 1 86 ? -19.164 6.816 -1.138 1.00 90.50 86 HIS A CA 1
ATOM 670 C C . HIS A 1 86 ? -19.396 7.470 0.216 1.00 90.50 86 HIS A C 1
ATOM 672 O O . HIS A 1 86 ? -19.710 6.769 1.173 1.00 90.50 86 HIS A O 1
ATOM 678 N N . TYR A 1 87 ? -19.308 8.795 0.297 1.00 89.12 87 TYR A N 1
ATOM 679 C CA . TYR A 1 87 ? -19.672 9.533 1.504 1.00 89.12 87 TYR A CA 1
ATOM 680 C C . TYR A 1 87 ? -20.800 10.512 1.212 1.00 89.12 87 TYR A C 1
ATOM 682 O O . TYR A 1 87 ? -20.675 11.368 0.338 1.00 89.12 87 TYR A O 1
ATOM 690 N N . HIS A 1 88 ? -21.906 10.384 1.940 1.00 86.81 88 HIS A N 1
ATOM 691 C CA . HIS A 1 88 ? -23.060 11.258 1.815 1.00 86.81 88 HIS A CA 1
ATOM 692 C C . HIS A 1 88 ? -22.980 12.387 2.847 1.00 86.81 88 HIS A C 1
ATOM 694 O O . HIS A 1 88 ? -23.202 12.163 4.036 1.00 86.81 88 HIS A O 1
ATOM 700 N N . GLY A 1 89 ? -22.743 13.619 2.393 1.00 80.94 89 GLY A N 1
ATOM 701 C CA . GLY A 1 89 ? -22.502 14.772 3.268 1.00 80.94 89 GLY A CA 1
ATOM 702 C C . GLY A 1 89 ? -23.683 15.125 4.179 1.00 80.94 89 GLY A C 1
ATOM 703 O O . GLY A 1 89 ? -23.478 15.431 5.348 1.00 80.94 89 GLY A O 1
ATOM 704 N N . THR A 1 90 ? -24.920 15.026 3.675 1.00 82.50 90 THR A N 1
ATOM 705 C CA . THR A 1 90 ? -26.132 15.333 4.463 1.00 82.50 90 THR A CA 1
ATOM 706 C C . THR A 1 90 ? -26.371 14.337 5.596 1.00 82.50 90 THR A C 1
ATOM 708 O O . THR A 1 90 ? -26.574 14.741 6.733 1.00 82.50 90 THR A O 1
ATOM 711 N N . PHE A 1 91 ? -26.322 13.034 5.302 1.00 82.88 91 PHE A N 1
ATOM 712 C CA . PHE A 1 91 ? -26.550 11.990 6.305 1.00 82.88 91 PHE A CA 1
ATOM 713 C C . PHE A 1 91 ? -25.305 11.666 7.133 1.00 82.88 91 PHE A C 1
ATOM 715 O O . PHE A 1 91 ? -25.410 10.925 8.104 1.00 82.88 91 PHE A O 1
ATOM 722 N N . ARG A 1 92 ? -24.135 12.187 6.739 1.00 82.00 92 ARG A N 1
ATOM 723 C CA . ARG A 1 92 ? -22.823 11.863 7.313 1.00 82.00 92 ARG A CA 1
ATOM 724 C C . ARG A 1 92 ? -22.558 10.356 7.368 1.00 82.00 92 ARG A C 1
ATOM 726 O O . ARG A 1 92 ? -21.975 9.858 8.323 1.00 82.00 92 ARG A O 1
ATOM 733 N N . ARG A 1 93 ? -22.990 9.631 6.334 1.00 83.88 93 ARG A N 1
ATOM 734 C CA . ARG A 1 93 ? -22.832 8.173 6.222 1.00 83.88 93 ARG A CA 1
ATOM 735 C C . ARG A 1 93 ? -21.913 7.809 5.071 1.00 83.88 93 ARG A C 1
ATOM 737 O O . ARG A 1 93 ? -21.939 8.460 4.025 1.00 83.88 93 ARG A O 1
ATOM 744 N N . SER A 1 94 ? -21.132 6.758 5.273 1.00 86.25 94 SER A N 1
ATOM 745 C CA . SER A 1 94 ? -20.271 6.150 4.267 1.00 86.25 94 SER A CA 1
ATOM 746 C C . SER A 1 94 ? -20.841 4.804 3.803 1.00 86.25 94 SER A C 1
ATOM 748 O O . SER A 1 94 ? -21.608 4.153 4.513 1.00 86.25 94 SER A O 1
ATOM 750 N N . ALA A 1 95 ? -20.498 4.394 2.585 1.00 88.81 95 ALA A N 1
ATOM 751 C CA . ALA A 1 95 ? -20.791 3.065 2.061 1.00 88.81 95 ALA A CA 1
ATOM 752 C C . ALA A 1 95 ? -19.706 2.630 1.073 1.00 88.81 95 ALA A C 1
ATOM 754 O O . ALA A 1 95 ? -19.174 3.451 0.323 1.00 88.81 95 ALA A O 1
ATOM 755 N N . ILE A 1 96 ? -19.399 1.333 1.035 1.00 91.00 96 ILE A N 1
ATOM 756 C CA . ILE A 1 96 ? -18.468 0.777 0.049 1.00 91.00 96 ILE A CA 1
ATOM 757 C C . ILE A 1 96 ? -19.146 0.755 -1.329 1.00 91.00 96 ILE A C 1
ATOM 759 O O . ILE A 1 96 ? -20.299 0.355 -1.475 1.00 91.00 96 ILE A O 1
ATOM 763 N N . CYS A 1 97 ? -18.429 1.208 -2.353 1.00 92.31 97 CYS A N 1
ATOM 764 C CA . CYS A 1 97 ? -18.886 1.208 -3.734 1.00 92.31 97 CYS A CA 1
ATOM 765 C C . CYS A 1 97 ? -18.986 -0.222 -4.275 1.00 92.31 97 CYS A C 1
ATOM 767 O O . CYS A 1 97 ? -18.000 -0.956 -4.303 1.00 92.31 97 CYS A O 1
ATOM 769 N N . SER A 1 98 ? -20.165 -0.577 -4.783 1.00 94.19 98 SER A N 1
ATOM 770 C CA . SER A 1 98 ? -20.439 -1.823 -5.510 1.00 94.19 98 SER A CA 1
ATOM 771 C C . SER A 1 98 ? -20.312 -1.676 -7.034 1.00 94.19 98 SER A C 1
ATOM 773 O O . SER A 1 98 ? -20.657 -2.599 -7.764 1.00 94.19 98 SER A O 1
ATOM 775 N N . GLY A 1 99 ? -19.834 -0.525 -7.529 1.00 93.25 99 GLY A N 1
ATOM 776 C CA . GLY A 1 99 ? -19.754 -0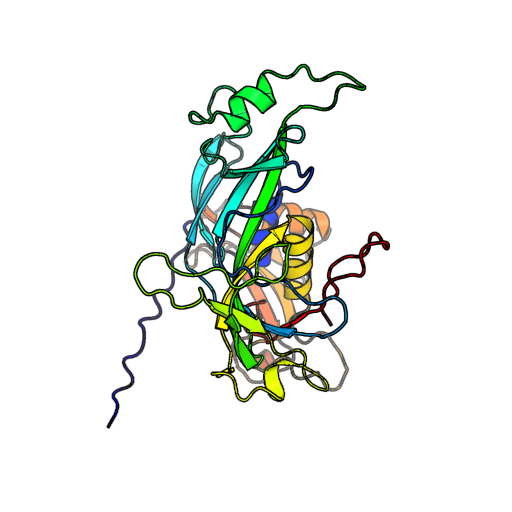.169 -8.957 1.00 93.25 99 GLY A CA 1
ATOM 777 C C . GLY A 1 99 ? -18.658 -0.882 -9.761 1.00 93.25 99 GLY A C 1
ATOM 778 O O . GLY A 1 99 ? -18.515 -0.625 -10.958 1.00 93.25 99 GLY A O 1
ATOM 779 N N . GLY A 1 100 ? -17.893 -1.771 -9.118 1.00 92.00 100 GLY A N 1
ATOM 780 C CA . GLY A 1 100 ? -16.869 -2.587 -9.765 1.00 92.00 100 GLY A CA 1
ATOM 781 C C . GLY A 1 100 ? -15.667 -1.780 -10.281 1.00 92.00 100 GLY A C 1
ATOM 782 O O . GLY A 1 100 ? -15.537 -0.590 -9.986 1.00 92.00 100 GLY A O 1
ATOM 783 N N . PRO A 1 101 ? -14.765 -2.401 -11.064 1.00 90.69 101 PRO A N 1
ATOM 784 C CA . PRO A 1 101 ? -13.572 -1.733 -11.598 1.00 90.69 101 PRO A CA 1
ATOM 785 C C . PRO A 1 101 ? -13.898 -0.599 -12.581 1.00 90.69 101 PRO A C 1
ATOM 787 O O . PRO A 1 101 ? -13.097 0.317 -12.737 1.00 90.69 101 PRO A O 1
ATOM 790 N N . LEU A 1 102 ? -15.086 -0.626 -13.195 1.00 91.56 102 LEU A N 1
ATOM 791 C CA . LEU A 1 102 ? -15.569 0.371 -14.153 1.00 91.56 102 LEU A CA 1
ATOM 792 C C . LEU A 1 102 ? -16.458 1.450 -13.512 1.00 91.56 102 LEU A C 1
ATOM 794 O O . LEU A 1 102 ? -17.165 2.143 -14.231 1.00 91.56 102 LEU A O 1
ATOM 798 N N . PHE A 1 103 ? -16.418 1.651 -12.186 1.00 88.75 103 PHE A N 1
ATOM 799 C CA . PHE A 1 103 ? -17.261 2.635 -11.472 1.00 88.75 103 PHE A CA 1
ATOM 800 C C . PHE A 1 103 ? -17.205 4.068 -12.064 1.00 88.75 103 PHE A C 1
ATOM 802 O O . PHE A 1 103 ? -18.122 4.869 -11.848 1.00 88.75 103 PHE A O 1
ATOM 809 N N . PHE A 1 104 ? -16.100 4.422 -12.736 1.00 85.62 104 PHE A N 1
ATOM 810 C CA . PHE A 1 104 ? -15.862 5.736 -13.342 1.00 85.62 104 PHE A CA 1
ATOM 811 C C . PHE A 1 104 ? -16.591 5.915 -14.675 1.00 85.62 104 PHE A C 1
ATOM 813 O O . PHE A 1 104 ? -16.768 7.048 -15.117 1.00 85.62 104 PHE A O 1
ATOM 820 N N . ASP A 1 105 ? -17.019 4.821 -15.299 1.00 88.81 105 ASP A N 1
ATOM 821 C CA . ASP A 1 105 ? -17.823 4.825 -16.506 1.00 88.81 105 ASP A CA 1
ATOM 822 C C . ASP A 1 105 ? -19.296 4.669 -16.120 1.00 88.81 105 ASP A C 1
ATOM 824 O O . ASP A 1 105 ? -19.735 3.631 -15.617 1.00 88.81 105 ASP A O 1
ATOM 828 N N . ARG A 1 106 ? -20.083 5.723 -16.357 1.00 89.62 106 ARG A N 1
ATOM 829 C CA . ARG A 1 106 ? -21.512 5.748 -16.025 1.00 89.62 106 ARG A CA 1
ATOM 830 C C . ARG A 1 106 ? -22.287 4.600 -16.681 1.00 89.62 106 ARG A C 1
ATOM 832 O O . ARG A 1 106 ? -23.247 4.137 -16.072 1.00 89.62 106 ARG A O 1
ATOM 839 N N . ASN A 1 107 ? -21.880 4.179 -17.875 1.00 91.56 107 ASN A N 1
ATOM 840 C CA . ASN A 1 107 ? -22.619 3.248 -18.723 1.00 91.56 107 ASN A CA 1
ATOM 841 C C . ASN A 1 107 ? -22.129 1.803 -18.584 1.00 91.56 107 ASN A C 1
ATOM 843 O O . ASN A 1 107 ? -22.864 0.884 -18.928 1.00 91.56 107 ASN A O 1
ATOM 847 N N . ARG A 1 108 ? -20.900 1.596 -18.096 1.00 91.75 108 ARG A N 1
ATOM 848 C CA . ARG A 1 108 ? -20.282 0.262 -17.991 1.00 91.75 108 ARG A CA 1
ATOM 849 C C . ARG A 1 108 ? -20.079 -0.237 -16.560 1.00 91.75 108 ARG A C 1
ATOM 851 O O . ARG A 1 108 ? -19.682 -1.385 -16.372 1.00 91.75 108 ARG A O 1
ATOM 858 N N . ARG A 1 109 ? -20.316 0.598 -15.546 1.00 92.81 109 ARG A N 1
ATOM 859 C CA . ARG A 1 109 ? -20.255 0.175 -14.138 1.00 92.81 109 ARG A CA 1
ATOM 860 C C . ARG A 1 109 ? -21.369 -0.806 -13.776 1.00 92.81 109 ARG A C 1
ATOM 862 O O . ARG A 1 109 ? -22.459 -0.773 -14.342 1.00 92.81 109 ARG A O 1
ATOM 869 N N . THR A 1 110 ? -21.132 -1.593 -12.734 1.00 94.19 110 THR A N 1
ATOM 870 C CA . THR A 1 110 ? -22.186 -2.374 -12.079 1.00 94.19 110 THR A CA 1
ATOM 871 C C . THR A 1 110 ? -23.123 -1.477 -11.259 1.00 94.19 110 THR A C 1
ATOM 873 O O . THR A 1 110 ? -22.824 -0.311 -10.956 1.00 94.19 110 THR A O 1
ATOM 876 N N . ALA A 1 111 ? -24.286 -2.025 -10.894 1.00 94.88 111 ALA A N 1
ATOM 877 C CA . ALA A 1 111 ? -25.281 -1.327 -10.090 1.00 94.88 111 ALA A CA 1
ATOM 878 C C . ALA A 1 111 ? -24.688 -0.860 -8.749 1.00 94.88 111 ALA A C 1
ATOM 880 O O . ALA A 1 111 ? -24.083 -1.631 -7.998 1.00 94.88 111 ALA A O 1
ATOM 881 N N . CYS A 1 112 ? -24.851 0.431 -8.454 1.00 94.81 112 CYS A N 1
ATOM 882 C CA . CYS A 1 112 ? -24.373 1.031 -7.218 1.00 94.81 112 CYS A CA 1
ATOM 883 C C . CYS A 1 112 ? -25.131 2.322 -6.921 1.00 94.81 112 CYS A C 1
ATOM 885 O O . CYS A 1 112 ? -24.937 3.326 -7.608 1.00 94.81 112 CYS A O 1
ATOM 887 N N . TYR A 1 113 ? -25.914 2.311 -5.842 1.00 92.56 113 TYR A N 1
ATOM 888 C CA . TYR A 1 113 ? -26.738 3.447 -5.426 1.00 92.56 113 TYR A CA 1
ATOM 889 C C . TYR A 1 113 ? -25.917 4.727 -5.204 1.00 92.56 113 TYR A C 1
ATOM 891 O O . TYR A 1 113 ? -26.303 5.821 -5.615 1.00 92.56 113 TYR A O 1
ATOM 899 N N . GLY A 1 114 ? -24.726 4.592 -4.612 1.00 92.00 114 GLY A N 1
ATOM 900 C CA . GLY A 1 114 ? -23.822 5.723 -4.420 1.00 92.00 114 GLY A CA 1
ATOM 901 C C . GLY A 1 114 ? -23.321 6.318 -5.741 1.00 92.00 114 GLY A C 1
ATOM 902 O O . GLY A 1 114 ? -23.242 7.541 -5.879 1.00 92.00 114 GLY A O 1
ATOM 903 N N . CYS A 1 115 ? -23.030 5.481 -6.742 1.00 92.06 115 CYS A N 1
ATOM 904 C CA . CYS A 1 115 ? -22.696 5.947 -8.087 1.00 92.06 115 CYS A CA 1
ATOM 905 C C . CYS A 1 115 ? -23.905 6.594 -8.775 1.00 92.06 115 CYS A C 1
ATOM 907 O O . CYS A 1 115 ? -23.732 7.616 -9.434 1.00 92.06 115 CYS A O 1
ATOM 909 N N . ASP A 1 116 ? -25.110 6.042 -8.613 1.00 92.38 116 ASP A N 1
ATOM 910 C CA . ASP A 1 116 ? -26.336 6.600 -9.195 1.00 92.38 116 ASP A CA 1
ATOM 911 C C . ASP A 1 116 ? -26.556 8.043 -8.714 1.00 92.38 116 ASP A C 1
ATOM 913 O O . ASP A 1 116 ? -26.721 8.945 -9.535 1.00 92.38 116 ASP A O 1
ATOM 917 N N . ILE A 1 117 ? -26.435 8.292 -7.402 1.00 89.75 117 ILE A N 1
ATOM 918 C CA . ILE A 1 117 ? -26.510 9.642 -6.812 1.00 89.75 117 ILE A CA 1
ATOM 919 C C . ILE A 1 117 ? -25.365 10.537 -7.308 1.00 89.75 117 ILE A C 1
ATOM 921 O O . ILE A 1 117 ? -25.560 11.720 -7.612 1.00 89.75 117 ILE A O 1
ATOM 925 N N . PHE A 1 118 ? -24.148 9.988 -7.384 1.00 87.88 118 PHE A N 1
ATOM 926 C CA . PHE A 1 118 ? -22.975 10.742 -7.821 1.00 87.88 118 PHE A CA 1
ATOM 927 C C . PHE A 1 118 ? -23.132 11.256 -9.254 1.00 87.88 118 PHE A C 1
ATOM 929 O O . PHE A 1 118 ? -22.724 12.386 -9.534 1.00 87.88 118 PHE A O 1
ATOM 936 N N . TRP A 1 119 ? -23.710 10.440 -10.140 1.00 86.38 119 TRP A N 1
ATOM 937 C CA . TRP A 1 119 ? -23.897 10.740 -11.559 1.00 86.38 119 TRP A CA 1
ATOM 938 C C . TRP A 1 119 ? -25.214 11.457 -11.880 1.00 86.38 119 TRP A C 1
ATOM 940 O O . TRP A 1 119 ? -25.292 12.100 -12.926 1.00 86.38 119 TRP A O 1
ATOM 950 N N . SER A 1 120 ? -26.230 11.382 -11.015 1.00 84.62 120 SER A N 1
ATOM 951 C CA . SER A 1 120 ? -27.495 12.114 -11.182 1.00 84.62 120 SER A CA 1
ATOM 952 C C . SER A 1 120 ? -27.388 13.594 -10.804 1.00 84.62 120 SER A C 1
ATOM 954 O O . SER A 1 120 ? -28.161 14.421 -11.285 1.00 84.62 120 SER A O 1
ATOM 956 N N . SER A 1 121 ? -26.416 13.947 -9.960 1.00 70.94 121 SER A N 1
ATOM 957 C CA . SER A 1 121 ? -26.242 15.312 -9.469 1.00 70.94 121 SER A CA 1
ATOM 958 C C . SER A 1 121 ? -25.633 16.225 -10.547 1.00 70.94 121 SER A C 1
ATOM 960 O O . SER A 1 121 ? -24.538 15.926 -11.036 1.00 70.94 121 SER A O 1
ATOM 962 N N . PRO A 1 122 ? -26.262 17.366 -10.895 1.00 63.69 122 PRO A N 1
ATOM 963 C CA . PRO A 1 122 ? -25.743 18.262 -11.923 1.00 63.69 122 PRO A CA 1
ATOM 964 C C . PRO A 1 122 ? -24.346 18.779 -11.555 1.00 63.69 122 PRO A C 1
ATOM 966 O O . PRO A 1 122 ? -24.133 19.368 -10.494 1.00 63.69 122 PRO A O 1
ATOM 969 N N . SER A 1 123 ? -23.375 18.572 -12.445 1.00 57.31 123 SER A N 1
ATOM 970 C CA . SER A 1 123 ? -22.049 19.180 -12.351 1.00 57.31 123 SER A CA 1
ATOM 971 C C . SER A 1 123 ? -22.114 20.637 -12.805 1.00 57.31 123 SER A C 1
ATOM 973 O O . SER A 1 123 ? -22.059 20.914 -13.998 1.00 57.31 123 SER A O 1
ATOM 975 N N . GLY A 1 124 ? -22.227 21.570 -11.861 1.00 54.22 124 GLY A N 1
ATOM 976 C CA . GLY A 1 124 ? -22.156 23.009 -12.126 1.00 54.22 124 GLY A CA 1
ATOM 977 C C . GLY A 1 124 ? -21.278 23.723 -11.100 1.00 54.22 124 GLY A C 1
ATOM 978 O O . GLY A 1 124 ? -21.156 23.266 -9.960 1.00 54.22 124 GLY A O 1
ATOM 979 N N . LYS A 1 125 ? -20.659 24.846 -11.494 1.00 46.94 125 LYS A N 1
ATOM 980 C CA . LYS A 1 125 ? -19.911 25.715 -10.568 1.00 46.94 125 LYS A CA 1
ATOM 981 C C . LYS A 1 125 ? -20.826 26.097 -9.392 1.00 46.94 125 LYS A C 1
ATOM 983 O O . LYS A 1 125 ? -21.923 26.601 -9.602 1.00 46.94 125 LYS A O 1
ATOM 988 N N . GLY A 1 126 ? -20.389 25.811 -8.165 1.00 58.44 126 GLY A N 1
ATOM 989 C CA . GLY A 1 126 ? -21.085 26.188 -6.926 1.00 58.44 126 GLY A CA 1
ATOM 990 C C . GLY A 1 126 ? -22.037 25.146 -6.320 1.00 58.44 126 GLY A C 1
ATOM 991 O O . GLY A 1 126 ? -22.370 25.270 -5.145 1.00 58.44 126 GLY A O 1
ATOM 992 N N . LYS A 1 127 ? -22.434 24.081 -7.036 1.00 61.12 127 LYS A N 1
ATOM 993 C CA . LYS A 1 127 ? -23.292 23.027 -6.458 1.00 61.12 127 LYS A CA 1
ATOM 994 C C . LYS A 1 127 ? -22.442 21.894 -5.879 1.00 61.12 127 LYS A C 1
ATOM 996 O O . LYS A 1 127 ? -21.818 21.129 -6.615 1.00 61.12 127 LYS A O 1
ATOM 1001 N N . ARG A 1 128 ? -22.404 21.781 -4.545 1.00 64.69 128 ARG A N 1
ATOM 1002 C CA . ARG A 1 128 ? -21.810 20.619 -3.865 1.00 64.69 128 ARG A CA 1
ATOM 1003 C C . ARG A 1 128 ? -22.676 19.395 -4.154 1.00 64.69 128 ARG A C 1
ATOM 1005 O O . ARG A 1 128 ? -23.877 19.418 -3.904 1.00 64.69 128 ARG A O 1
ATOM 1012 N N . ARG A 1 129 ? -22.066 18.332 -4.685 1.00 73.75 129 ARG A N 1
ATOM 1013 C CA . ARG A 1 129 ? -22.751 17.043 -4.818 1.00 73.75 129 ARG A CA 1
ATOM 1014 C C . ARG A 1 129 ? -23.089 16.522 -3.414 1.00 73.75 129 ARG A C 1
ATOM 1016 O O . ARG A 1 129 ? -22.248 16.658 -2.524 1.00 73.75 129 ARG A O 1
ATOM 1023 N N . PRO A 1 130 ? -24.270 15.917 -3.210 1.00 82.88 130 PRO A N 1
ATOM 1024 C CA . PRO A 1 130 ? -24.644 15.329 -1.924 1.00 82.88 130 PRO A CA 1
ATOM 1025 C C . PRO A 1 130 ? -23.723 14.165 -1.540 1.00 82.88 130 PRO A C 1
ATOM 1027 O O . PRO A 1 130 ? -23.553 13.887 -0.354 1.00 82.88 130 PRO A O 1
ATOM 1030 N N . ILE A 1 131 ? -23.106 13.520 -2.538 1.00 86.50 131 ILE A N 1
ATOM 1031 C CA . ILE A 1 131 ? -22.204 12.389 -2.358 1.00 86.50 131 ILE A CA 1
ATOM 1032 C C . ILE A 1 131 ? -20.815 12.673 -2.948 1.00 86.50 131 ILE A C 1
ATOM 1034 O O . ILE A 1 131 ? -20.689 13.195 -4.063 1.00 86.50 131 ILE A O 1
ATOM 1038 N N . SER A 1 132 ? -19.767 12.314 -2.209 1.00 86.81 132 SER A N 1
ATOM 1039 C CA . SER A 1 132 ? -18.384 12.248 -2.691 1.00 86.81 132 SER A CA 1
ATOM 1040 C C . SER A 1 132 ? -17.943 10.798 -2.879 1.00 86.81 132 SER A C 1
ATOM 1042 O O . SER A 1 132 ? -18.570 9.870 -2.369 1.00 86.81 132 SER A O 1
ATOM 1044 N N . MET A 1 133 ? -16.869 10.604 -3.646 1.00 87.69 133 MET A N 1
ATOM 1045 C CA . MET A 1 133 ? -16.213 9.311 -3.826 1.00 87.69 133 MET A CA 1
ATOM 1046 C C . MET A 1 133 ? -14.729 9.444 -3.515 1.00 87.69 133 MET A C 1
ATOM 1048 O O . MET A 1 133 ? -14.070 10.335 -4.055 1.00 87.69 133 MET A O 1
ATOM 1052 N N . SER A 1 134 ? -14.200 8.521 -2.717 1.00 87.38 134 SER A N 1
ATOM 1053 C CA . SER A 1 134 ? -12.771 8.454 -2.418 1.00 87.38 134 SER A CA 1
ATOM 1054 C C . SER A 1 134 ? -12.237 7.028 -2.508 1.00 87.38 134 SER A C 1
ATOM 1056 O O . SER A 1 134 ? -12.934 6.067 -2.187 1.00 87.38 134 SER A O 1
ATOM 1058 N N . ASP A 1 135 ? -10.995 6.893 -2.970 1.00 89.12 135 ASP A N 1
ATOM 1059 C CA . ASP A 1 135 ? -10.275 5.622 -2.920 1.00 89.12 135 ASP A CA 1
ATOM 1060 C C . ASP A 1 135 ? -9.677 5.399 -1.542 1.00 89.12 135 ASP A C 1
ATOM 1062 O O . ASP A 1 135 ? -9.111 6.317 -0.933 1.00 89.12 135 ASP A O 1
ATOM 1066 N N . LYS A 1 136 ? -9.774 4.152 -1.096 1.00 91.19 136 LYS A N 1
ATOM 1067 C CA . LYS A 1 136 ? -9.257 3.678 0.173 1.00 91.19 136 LYS A CA 1
ATOM 1068 C C . LYS A 1 136 ? -8.390 2.448 -0.053 1.00 91.19 136 LYS A C 1
ATOM 1070 O O . LYS A 1 136 ? -8.664 1.614 -0.919 1.00 91.19 136 LYS A O 1
ATOM 1075 N N . TYR A 1 137 ? -7.362 2.351 0.772 1.00 92.94 137 TYR A N 1
ATOM 1076 C CA . TYR A 1 137 ? -6.389 1.270 0.767 1.00 92.94 137 TYR A CA 1
ATOM 1077 C C . TYR A 1 137 ? -6.324 0.727 2.188 1.00 92.94 137 TYR A C 1
ATOM 1079 O O . TYR A 1 137 ? -6.106 1.501 3.117 1.00 92.94 137 TYR A O 1
ATOM 1087 N N . ALA A 1 138 ? -6.577 -0.562 2.372 1.00 93.81 138 ALA A N 1
ATOM 1088 C CA . ALA A 1 138 ? -6.530 -1.217 3.670 1.00 93.81 138 ALA A CA 1
ATOM 1089 C C . ALA A 1 138 ? -5.368 -2.207 3.718 1.00 93.81 138 ALA A C 1
ATOM 1091 O O . ALA A 1 138 ? -5.284 -3.123 2.898 1.00 93.81 138 ALA A O 1
ATOM 1092 N N . PHE A 1 139 ? -4.504 -2.020 4.709 1.00 95.19 139 PHE A N 1
ATOM 1093 C CA . PHE A 1 139 ? -3.420 -2.935 5.051 1.00 95.19 139 PHE A CA 1
ATOM 1094 C C . PHE A 1 139 ? -3.763 -3.675 6.342 1.00 95.19 139 PHE A C 1
ATOM 1096 O O . PHE A 1 139 ? -4.455 -3.127 7.201 1.00 95.19 139 PHE A O 1
ATOM 1103 N N . ALA A 1 140 ? -3.255 -4.894 6.509 1.00 96.56 140 ALA A N 1
ATOM 1104 C CA . ALA A 1 140 ? -3.181 -5.498 7.833 1.00 96.56 140 ALA A CA 1
ATOM 1105 C C . ALA A 1 140 ? -1.951 -4.930 8.548 1.00 96.56 140 ALA A C 1
ATOM 1107 O O . ALA A 1 140 ? -0.831 -5.062 8.060 1.00 96.56 140 ALA A O 1
ATOM 1108 N N . ALA A 1 141 ? -2.163 -4.275 9.684 1.00 96.81 141 ALA A N 1
ATOM 1109 C CA . ALA A 1 141 ? -1.112 -3.680 10.493 1.00 96.81 141 ALA A CA 1
ATOM 1110 C C . ALA A 1 141 ? -0.974 -4.467 11.796 1.00 96.81 141 ALA A C 1
ATOM 1112 O O . ALA A 1 141 ? -1.913 -4.509 12.590 1.00 96.81 141 ALA A O 1
ATOM 1113 N N . LEU A 1 142 ? 0.190 -5.075 12.027 1.00 97.69 142 LEU A N 1
ATOM 1114 C CA . LEU A 1 142 ? 0.581 -5.550 13.348 1.00 97.69 142 LEU A CA 1
ATOM 1115 C C . LEU A 1 142 ? 1.077 -4.350 14.149 1.00 97.69 142 LEU A C 1
ATOM 1117 O O . LEU A 1 142 ? 2.216 -3.915 13.991 1.00 97.69 142 LEU A O 1
ATOM 1121 N N . VAL A 1 143 ? 0.207 -3.812 14.994 1.00 97.25 143 VAL A N 1
ATOM 1122 C CA . VAL A 1 143 ? 0.565 -2.778 15.962 1.00 97.25 143 VAL A CA 1
ATOM 1123 C C . VAL A 1 143 ? 1.274 -3.479 17.104 1.00 97.25 143 VAL A C 1
ATOM 1125 O O . VAL A 1 143 ? 0.675 -4.341 17.737 1.00 97.25 143 VAL A O 1
ATOM 1128 N N . MET A 1 144 ? 2.543 -3.158 17.342 1.00 96.94 144 MET A N 1
ATOM 1129 C CA . MET A 1 144 ? 3.390 -3.888 18.293 1.00 96.94 144 MET A CA 1
ATOM 1130 C C . MET A 1 144 ? 3.263 -3.389 19.734 1.00 96.94 144 MET A C 1
ATOM 1132 O O . MET A 1 144 ? 3.872 -3.970 20.628 1.00 96.94 144 MET A O 1
ATOM 1136 N N . ASP A 1 145 ? 2.478 -2.340 19.971 1.00 94.94 145 ASP A N 1
ATOM 1137 C CA . ASP A 1 145 ? 2.255 -1.778 21.303 1.00 94.94 145 ASP A CA 1
ATOM 1138 C C . ASP A 1 145 ? 1.386 -2.702 22.185 1.00 94.94 145 ASP A C 1
ATOM 1140 O O . ASP A 1 145 ? 0.618 -3.519 21.666 1.00 94.94 145 ASP A O 1
ATOM 1144 N N . PRO A 1 146 ? 1.453 -2.581 23.523 1.00 95.38 146 PRO A N 1
ATOM 1145 C CA . PRO A 1 146 ? 0.509 -3.253 24.411 1.00 95.38 146 PRO A CA 1
ATOM 1146 C C . PRO A 1 146 ? -0.915 -2.718 24.211 1.00 95.38 146 PRO A C 1
ATOM 1148 O O . PRO A 1 146 ? -1.109 -1.532 23.946 1.00 95.38 146 PRO A O 1
ATOM 1151 N N . PHE A 1 147 ? -1.923 -3.565 24.398 1.00 96.38 147 PHE A N 1
ATOM 1152 C CA . PHE A 1 147 ? -3.337 -3.183 24.399 1.00 96.38 147 PHE A CA 1
ATOM 1153 C C . PHE A 1 147 ? -4.010 -3.617 25.695 1.00 96.38 147 PHE A C 1
ATOM 1155 O O . PHE A 1 147 ? -3.724 -4.694 26.210 1.00 96.38 147 PHE A O 1
ATOM 1162 N N . HIS A 1 148 ? -4.951 -2.811 26.177 1.00 96.69 148 HIS A N 1
ATOM 1163 C CA . HIS A 1 148 ? -5.789 -3.105 27.335 1.00 96.69 148 HIS A CA 1
ATOM 1164 C C . HIS A 1 148 ? -7.214 -3.411 26.889 1.00 96.69 148 HIS A C 1
ATOM 1166 O O . HIS A 1 148 ? -7.762 -2.725 26.024 1.00 96.69 148 HIS A O 1
ATOM 1172 N N . LYS A 1 149 ? -7.834 -4.421 27.496 1.00 95.81 149 LYS A N 1
ATOM 1173 C CA . LYS A 1 149 ? -9.255 -4.712 27.316 1.00 95.81 149 LYS A CA 1
ATOM 1174 C C . LYS A 1 149 ? -10.062 -3.803 28.228 1.00 95.81 149 LYS A C 1
ATOM 1176 O O . LYS A 1 149 ? -10.070 -3.978 29.445 1.00 95.81 149 LYS A O 1
ATOM 1181 N N . VAL A 1 150 ? -10.732 -2.825 27.639 1.00 94.38 150 VAL A N 1
ATOM 1182 C CA . VAL A 1 150 ? -11.460 -1.787 28.369 1.00 94.38 150 VAL A CA 1
ATOM 1183 C C . VAL A 1 150 ? -12.967 -1.938 28.154 1.00 94.38 150 VAL A C 1
ATOM 1185 O O . VAL A 1 150 ? -13.398 -2.250 27.037 1.00 94.38 150 VAL A O 1
ATOM 1188 N N . PRO A 1 151 ? -13.795 -1.718 29.186 1.00 94.19 151 PRO A N 1
ATOM 1189 C CA . PRO A 1 151 ? -15.237 -1.587 29.015 1.00 94.19 151 PRO A CA 1
ATOM 1190 C C . PRO A 1 151 ? -15.585 -0.416 28.087 1.00 94.19 151 PRO A C 1
ATOM 1192 O O . PRO A 1 151 ? -15.002 0.664 28.181 1.00 94.19 151 PRO A O 1
ATOM 1195 N N . GLN A 1 152 ? -16.544 -0.619 27.189 1.00 91.31 152 GLN A N 1
ATOM 1196 C CA . GLN A 1 152 ? -17.093 0.451 26.365 1.00 91.31 152 GLN A CA 1
ATOM 1197 C C . GLN A 1 152 ? -18.065 1.289 27.189 1.00 91.31 152 GLN A C 1
ATOM 1199 O O . GLN A 1 152 ? -18.918 0.749 27.896 1.00 91.31 152 GLN A O 1
ATOM 1204 N N . VAL A 1 153 ? -17.951 2.606 27.057 1.00 91.19 153 VAL A N 1
ATOM 1205 C CA . VAL A 1 153 ? -18.886 3.568 27.639 1.00 91.19 153 VAL A CA 1
ATOM 1206 C C . VAL A 1 153 ? -19.656 4.284 26.533 1.00 91.19 153 VAL A C 1
ATOM 1208 O O . VAL A 1 153 ? -19.169 4.388 25.405 1.00 91.19 153 VAL A O 1
ATOM 1211 N N . ASP A 1 154 ? -20.882 4.702 26.817 1.00 89.12 154 ASP A N 1
ATOM 1212 C CA . ASP A 1 154 ? -21.673 5.569 25.944 1.00 89.12 154 ASP A CA 1
ATOM 1213 C C . ASP A 1 154 ? -21.252 7.046 26.082 1.00 89.12 154 ASP A C 1
ATOM 1215 O O . ASP A 1 154 ? -20.344 7.391 26.843 1.00 89.12 154 ASP A O 1
ATOM 1219 N N . ASP A 1 155 ? -21.940 7.939 25.367 1.00 87.06 155 ASP A N 1
ATOM 1220 C CA . ASP A 1 155 ? -21.686 9.388 25.407 1.00 87.06 155 ASP A CA 1
ATOM 1221 C C . ASP A 1 155 ? -21.916 10.016 26.797 1.00 87.06 155 ASP A C 1
ATOM 1223 O O . ASP A 1 155 ? -21.529 11.158 27.042 1.00 87.06 155 ASP A O 1
ATOM 1227 N N . ARG A 1 156 ? -22.555 9.290 27.723 1.00 91.44 156 ARG A N 1
ATOM 1228 C CA . ARG A 1 156 ? -22.815 9.704 29.109 1.00 91.44 156 ARG A CA 1
ATOM 1229 C C . ARG A 1 156 ? -21.838 9.061 30.097 1.00 91.44 156 ARG A C 1
ATOM 1231 O O . ARG A 1 156 ? -21.997 9.236 31.305 1.00 91.44 156 ARG A O 1
ATOM 1238 N N . GLY A 1 157 ? -20.850 8.310 29.608 1.00 89.88 157 GLY A N 1
ATOM 1239 C CA . GLY A 1 157 ? -19.883 7.590 30.431 1.00 89.88 157 GLY A CA 1
ATOM 1240 C C . GLY A 1 157 ? -20.441 6.328 31.096 1.00 89.88 157 GLY A C 1
ATOM 1241 O O . GLY A 1 157 ? -19.768 5.757 31.952 1.00 89.88 157 GLY A O 1
ATOM 1242 N N . GLN A 1 158 ? -21.649 5.884 30.739 1.00 93.38 158 GLN A N 1
ATOM 1243 C CA . GLN A 1 158 ? -22.249 4.663 31.277 1.00 93.38 158 GLN A CA 1
ATOM 1244 C C . GLN A 1 158 ? -21.763 3.447 30.498 1.00 93.38 158 GLN A C 1
ATOM 1246 O O . GLN A 1 158 ? -21.594 3.512 29.281 1.00 93.38 158 GLN A O 1
ATOM 1251 N N . PHE A 1 159 ? -21.557 2.318 31.178 1.00 94.25 159 PHE A N 1
ATOM 1252 C CA . PHE A 1 159 ? -21.142 1.096 30.497 1.00 94.25 159 PHE A CA 1
ATOM 1253 C C . PHE A 1 159 ? -22.206 0.620 29.512 1.00 94.25 159 PHE A C 1
ATOM 1255 O O . PHE A 1 159 ? -23.378 0.469 29.856 1.00 94.25 159 PHE A O 1
ATOM 1262 N N . GLN A 1 160 ? -21.775 0.315 28.293 1.00 93.06 160 GLN A N 1
ATOM 1263 C CA . GLN A 1 160 ? -22.626 -0.345 27.315 1.00 93.06 160 GLN A CA 1
ATOM 1264 C C . GLN A 1 160 ? -22.708 -1.826 27.680 1.00 93.06 160 GLN A C 1
ATOM 1266 O O . GLN A 1 160 ? -21.723 -2.552 27.548 1.00 93.06 160 GLN A O 1
ATOM 1271 N N . LEU A 1 161 ? -23.861 -2.275 28.177 1.00 94.44 161 LEU A N 1
ATOM 1272 C CA . LEU A 1 161 ? -24.054 -3.648 28.643 1.00 94.44 161 LEU A CA 1
ATOM 1273 C C . LEU A 1 161 ? -24.629 -4.545 27.546 1.00 94.44 161 LEU A C 1
ATOM 1275 O O . LEU A 1 161 ? -25.508 -4.144 26.781 1.00 94.44 161 LEU A O 1
ATOM 1279 N N . ASN A 1 162 ? -24.177 -5.796 27.513 1.00 90.25 162 ASN A N 1
ATOM 1280 C CA . ASN A 1 162 ? -24.829 -6.842 26.743 1.00 90.25 162 ASN A CA 1
ATOM 1281 C C . ASN A 1 162 ? -26.176 -7.190 27.412 1.00 90.25 162 ASN A C 1
ATOM 1283 O O . ASN A 1 162 ? -26.179 -7.593 28.578 1.00 90.25 162 ASN A O 1
ATOM 1287 N N . PRO A 1 163 ? -27.314 -7.093 26.697 1.00 91.88 163 PRO A N 1
ATOM 1288 C CA . PRO A 1 163 ? -28.635 -7.303 27.290 1.00 91.88 163 PRO A CA 1
ATOM 1289 C C . PRO A 1 163 ? -28.845 -8.726 27.829 1.00 91.88 163 PRO A C 1
ATOM 1291 O O . PRO A 1 163 ? -29.640 -8.912 28.747 1.00 91.88 163 PRO A O 1
ATOM 1294 N N . GLN A 1 164 ? -28.131 -9.722 27.294 1.00 93.56 164 GLN A N 1
ATOM 1295 C CA . GLN A 1 164 ? -28.262 -11.123 27.699 1.00 93.56 164 GLN A CA 1
ATOM 1296 C C . GLN A 1 164 ? -27.402 -11.470 28.916 1.00 93.56 164 GLN A C 1
ATOM 1298 O O . GLN A 1 164 ? -27.867 -12.158 29.818 1.00 93.56 164 GLN A O 1
ATOM 1303 N N . THR A 1 165 ? -26.146 -11.017 28.949 1.00 93.38 165 THR A N 1
ATOM 1304 C CA . THR A 1 165 ? -25.188 -11.409 29.999 1.00 93.38 165 THR A CA 1
ATOM 1305 C C . THR A 1 165 ? -25.052 -10.380 31.116 1.00 93.38 165 THR A C 1
ATOM 1307 O O . THR A 1 165 ? -24.425 -10.679 32.129 1.00 93.38 165 THR A O 1
ATOM 1310 N N . GLN A 1 166 ? -25.594 -9.169 30.929 1.00 94.12 166 GLN A N 1
ATOM 1311 C CA . GLN A 1 166 ? -25.420 -8.017 31.824 1.00 94.12 166 GLN A CA 1
ATOM 1312 C C . GLN A 1 166 ? -23.944 -7.641 32.066 1.00 94.12 166 GLN A C 1
ATOM 1314 O O . GLN A 1 166 ? -23.621 -6.910 32.998 1.00 94.12 166 GLN A O 1
ATOM 1319 N N . GLN A 1 167 ? -23.038 -8.119 31.208 1.00 93.19 167 GLN A N 1
ATOM 1320 C CA . GLN A 1 167 ? -21.619 -7.769 31.223 1.00 93.19 167 GLN A CA 1
ATOM 1321 C C . GLN A 1 167 ? -21.354 -6.618 30.244 1.00 93.19 167 GLN A C 1
ATOM 1323 O O . GLN A 1 167 ? -22.012 -6.553 29.199 1.00 93.19 167 GLN A O 1
ATOM 1328 N N . PRO A 1 168 ? -20.392 -5.724 30.525 1.00 93.38 168 PRO A N 1
ATOM 1329 C CA . PRO A 1 168 ? -20.045 -4.651 29.606 1.00 93.38 168 PRO A CA 1
ATOM 1330 C C . PRO A 1 168 ? -19.461 -5.198 28.301 1.00 93.38 168 PRO A C 1
ATOM 1332 O O . PRO A 1 168 ? -18.640 -6.120 28.299 1.00 93.38 168 PRO A O 1
ATOM 1335 N N . PHE A 1 169 ? -19.834 -4.586 27.178 1.00 92.00 169 PHE A N 1
ATOM 1336 C CA . PHE A 1 169 ? -19.082 -4.734 25.941 1.00 92.00 169 PHE A CA 1
ATOM 1337 C C . PHE A 1 169 ? -17.659 -4.236 26.170 1.00 92.00 169 PHE A C 1
ATOM 1339 O O . PHE A 1 169 ? -17.438 -3.232 26.845 1.00 92.00 169 PHE A O 1
ATOM 1346 N N . THR A 1 170 ? -16.683 -4.936 25.603 1.00 93.19 170 THR A N 1
ATOM 1347 C CA . THR A 1 170 ? -15.273 -4.560 25.724 1.00 93.19 170 THR A CA 1
ATOM 1348 C C . THR A 1 170 ? -14.708 -4.172 24.368 1.00 93.19 170 THR A C 1
ATOM 1350 O O . THR A 1 170 ? -15.171 -4.625 23.320 1.00 93.19 170 THR A O 1
ATOM 1353 N N . LYS A 1 171 ? -13.714 -3.291 24.377 1.00 92.25 171 LYS A N 1
ATOM 1354 C CA . LYS A 1 171 ? -12.856 -2.993 23.230 1.00 92.25 171 LYS A CA 1
ATOM 1355 C C . LYS A 1 171 ? -11.405 -3.076 23.665 1.00 92.25 171 LYS A C 1
ATOM 1357 O O . LYS A 1 171 ? -11.100 -3.021 24.853 1.00 92.25 171 LYS A O 1
ATOM 1362 N N . TRP A 1 172 ? -10.518 -3.199 22.695 1.00 93.31 172 TRP A N 1
ATOM 1363 C CA . TRP A 1 172 ? -9.091 -3.147 22.948 1.00 93.31 172 TRP A CA 1
ATOM 1364 C C . TRP A 1 172 ? -8.585 -1.745 22.653 1.00 93.31 172 TRP A C 1
ATOM 1366 O O . TRP A 1 172 ? -8.769 -1.234 21.552 1.00 93.31 172 TRP A O 1
ATOM 1376 N N . GLU A 1 173 ? -7.964 -1.118 23.643 1.00 92.38 173 GLU A N 1
ATOM 1377 C CA . GLU A 1 173 ? -7.354 0.199 23.504 1.00 92.38 173 GLU A CA 1
ATOM 1378 C C . GLU A 1 173 ? -5.843 0.097 23.624 1.00 92.38 173 GLU A C 1
ATOM 1380 O O . GLU A 1 173 ? -5.316 -0.568 24.517 1.00 92.38 173 GLU A O 1
ATOM 1385 N N . ARG A 1 174 ? -5.143 0.765 22.707 1.00 93.69 174 ARG A N 1
ATOM 1386 C CA . ARG A 1 174 ? -3.683 0.817 22.695 1.00 9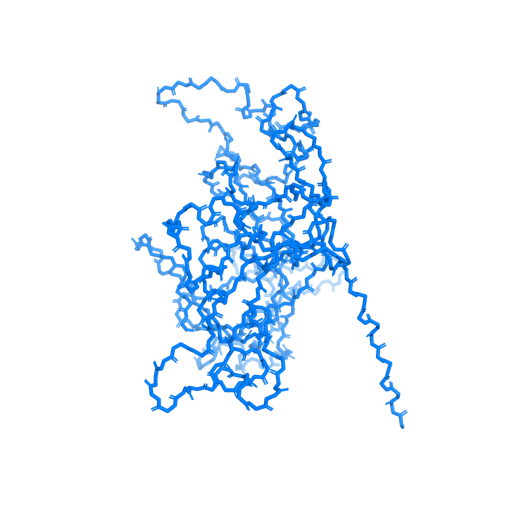3.69 174 ARG A CA 1
ATOM 1387 C C . ARG A 1 174 ? -3.178 1.512 23.959 1.00 93.69 174 ARG A C 1
ATOM 1389 O O . ARG A 1 174 ? -3.659 2.585 24.319 1.00 93.69 174 ARG A O 1
ATOM 1396 N N . CYS A 1 175 ? -2.184 0.923 24.606 1.00 93.12 175 CYS A N 1
ATOM 1397 C CA . CYS A 1 175 ? -1.455 1.549 25.694 1.00 93.12 175 CYS A CA 1
ATOM 1398 C C . CYS A 1 175 ? -0.670 2.751 25.157 1.00 93.12 175 CYS A C 1
ATOM 1400 O O . CYS A 1 175 ? 0.081 2.632 24.192 1.00 93.12 175 CYS A O 1
ATOM 1402 N N . LEU A 1 176 ? -0.825 3.912 25.794 1.00 90.44 176 LEU A N 1
ATOM 1403 C CA . LEU A 1 176 ? -0.125 5.143 25.405 1.00 90.44 176 LEU A CA 1
ATOM 1404 C C . LEU A 1 176 ? 1.194 5.350 26.172 1.00 90.44 176 LEU A C 1
ATOM 1406 O O . LEU A 1 176 ? 1.783 6.424 26.107 1.00 90.44 176 LEU A O 1
ATOM 1410 N N . GLY A 1 177 ? 1.659 4.334 26.907 1.00 88.31 177 GLY A N 1
ATOM 1411 C CA . GLY A 1 177 ? 2.891 4.391 27.690 1.00 88.31 177 GLY A CA 1
ATOM 1412 C C . GLY A 1 177 ? 2.719 5.083 29.046 1.00 88.31 177 GLY A C 1
ATOM 1413 O O . GLY A 1 177 ? 1.766 4.815 29.786 1.00 88.31 177 GLY A O 1
ATOM 1414 N N . GLN A 1 178 ? 3.680 5.934 29.413 1.00 86.00 178 GLN A N 1
ATOM 1415 C CA . GLN A 1 178 ? 3.733 6.570 30.731 1.00 86.00 178 GLN A CA 1
ATOM 1416 C C . GLN A 1 178 ? 2.474 7.411 30.996 1.00 86.00 178 GLN A C 1
ATOM 1418 O O . GLN A 1 178 ? 2.108 8.278 30.211 1.00 86.00 178 GLN A O 1
ATOM 1423 N N . GLY A 1 179 ? 1.812 7.158 32.128 1.00 84.88 179 GLY A N 1
ATOM 1424 C CA . GLY A 1 179 ? 0.578 7.857 32.499 1.00 84.88 179 GLY A CA 1
ATOM 1425 C C . GLY A 1 179 ? -0.701 7.271 31.894 1.00 84.88 179 GLY A C 1
ATOM 1426 O O . GLY A 1 179 ? -1.773 7.811 32.157 1.00 84.88 179 GLY A O 1
ATOM 1427 N N . CYS A 1 180 ? -0.627 6.157 31.153 1.00 88.69 180 CYS A N 1
ATOM 1428 C CA . CYS A 1 180 ? -1.821 5.460 30.680 1.00 88.69 180 CYS A CA 1
ATOM 1429 C C . CYS A 1 180 ? -2.716 5.055 31.876 1.00 88.69 180 CYS A C 1
ATOM 1431 O O . CYS A 1 180 ? -2.242 4.345 32.772 1.00 88.69 180 CYS A O 1
ATOM 1433 N N . PRO A 1 181 ? -3.996 5.482 31.917 1.00 87.69 181 PRO A N 1
ATOM 1434 C CA . PRO A 1 181 ? -4.885 5.199 33.047 1.00 87.69 181 PRO A CA 1
ATOM 1435 C C . PRO A 1 181 ? -5.130 3.695 33.216 1.00 87.69 181 PRO A C 1
ATOM 1437 O O . PRO A 1 181 ? -5.184 3.196 34.337 1.00 87.69 181 PRO A O 1
ATOM 1440 N N . HIS A 1 182 ? -5.169 2.961 32.102 1.00 92.19 182 HIS A N 1
ATOM 1441 C CA . HIS A 1 182 ? -5.455 1.526 32.059 1.00 92.19 182 HIS A CA 1
ATOM 1442 C C . HIS A 1 182 ? -4.347 0.663 32.669 1.00 92.19 182 HIS A C 1
ATOM 1444 O O . HIS A 1 182 ? -4.639 -0.371 33.269 1.00 92.19 182 HIS A O 1
ATOM 1450 N N . CYS A 1 183 ? -3.087 1.112 32.605 1.00 88.56 183 CYS A N 1
ATOM 1451 C CA . CYS A 1 183 ? -1.959 0.418 33.236 1.00 88.56 183 CYS A CA 1
ATOM 1452 C C . CYS A 1 183 ? -2.101 0.320 34.760 1.00 88.56 183 CYS A C 1
ATOM 1454 O O . CYS A 1 183 ? -1.574 -0.609 35.366 1.00 88.56 183 CYS A O 1
ATOM 1456 N N . ARG A 1 184 ? -2.807 1.268 35.392 1.00 85.50 184 ARG A N 1
ATOM 1457 C CA . ARG A 1 184 ? -3.018 1.285 36.849 1.00 85.50 184 ARG A CA 1
ATOM 1458 C C . ARG A 1 184 ? -4.177 0.394 37.289 1.00 85.50 184 ARG A C 1
ATOM 1460 O O . ARG A 1 184 ? -4.254 0.036 38.457 1.00 85.50 184 ARG A O 1
ATOM 1467 N N . SER A 1 185 ? -5.067 0.041 36.365 1.00 84.88 185 SER A N 1
ATOM 1468 C CA . SER A 1 185 ? -6.327 -0.654 36.648 1.00 84.88 185 SER A CA 1
ATOM 1469 C C . SER A 1 185 ? -6.234 -2.180 36.548 1.00 84.88 185 SER A C 1
ATOM 1471 O O . SER A 1 185 ? -7.269 -2.837 36.581 1.00 84.88 185 SER A O 1
ATOM 1473 N N . ALA A 1 186 ? -5.025 -2.746 36.409 1.00 84.56 186 ALA A N 1
ATOM 1474 C CA . ALA A 1 186 ? -4.777 -4.191 36.293 1.00 84.56 186 ALA A CA 1
ATOM 1475 C C . ALA A 1 186 ? -5.679 -4.903 35.257 1.00 84.56 186 ALA A C 1
ATOM 1477 O O . ALA A 1 186 ? -6.060 -6.059 35.434 1.00 84.56 186 ALA A O 1
ATOM 1478 N N . LEU A 1 187 ? -6.036 -4.199 34.176 1.00 92.56 187 LEU A N 1
ATOM 1479 C CA . LEU A 1 187 ? -6.884 -4.741 33.119 1.00 92.56 187 LEU A CA 1
ATOM 1480 C C . LEU A 1 187 ? -6.156 -5.846 32.346 1.00 92.56 187 LEU A C 1
ATOM 1482 O O . LEU A 1 187 ? -4.930 -5.806 32.180 1.00 92.56 187 LEU A O 1
ATOM 1486 N N . GLU A 1 188 ? -6.935 -6.795 31.818 1.00 94.94 188 GLU A N 1
ATOM 1487 C CA . GLU A 1 188 ? -6.451 -7.789 30.856 1.00 94.94 188 GLU A CA 1
ATOM 1488 C C . GLU A 1 188 ? -5.712 -7.067 29.720 1.00 94.94 188 GLU A C 1
ATOM 1490 O O . GLU A 1 188 ? -6.209 -6.081 29.164 1.00 94.94 188 GLU A O 1
ATOM 1495 N N . ASN A 1 189 ? -4.508 -7.537 29.402 1.00 94.69 189 ASN A N 1
ATOM 1496 C CA . ASN A 1 189 ? -3.662 -6.935 28.384 1.00 94.69 189 ASN A CA 1
ATOM 1497 C C . ASN A 1 189 ? -3.120 -7.980 27.408 1.00 94.69 189 ASN A C 1
ATOM 1499 O O . ASN A 1 189 ? -3.017 -9.162 27.729 1.00 94.69 189 ASN A O 1
ATOM 1503 N N . VAL A 1 190 ? -2.799 -7.520 26.202 1.00 95.81 190 VAL A N 1
ATOM 1504 C CA . VAL A 1 190 ? -2.167 -8.325 25.155 1.00 95.81 190 VAL A CA 1
ATOM 1505 C C . VAL A 1 190 ? -1.052 -7.525 24.496 1.00 95.81 190 VAL A C 1
ATOM 1507 O O . VAL A 1 190 ? -1.186 -6.315 24.297 1.00 95.81 190 VAL A O 1
ATOM 1510 N N . GLN A 1 191 ? 0.046 -8.198 24.156 1.00 95.81 191 GLN A N 1
ATOM 1511 C CA . GLN A 1 191 ? 1.128 -7.588 23.396 1.00 95.81 191 GLN A CA 1
ATOM 1512 C C . GLN A 1 191 ? 0.814 -7.656 21.906 1.00 95.81 191 GLN A C 1
ATOM 1514 O O . GLN A 1 191 ? 0.835 -8.728 21.302 1.00 95.81 191 GLN A O 1
ATOM 1519 N N . GLY A 1 192 ? 0.574 -6.488 21.326 1.00 95.69 192 GLY A N 1
ATOM 1520 C CA . GLY A 1 192 ? 0.326 -6.314 19.912 1.00 95.69 192 GLY A CA 1
ATOM 1521 C C . GLY A 1 192 ? -1.010 -6.860 19.411 1.00 95.69 192 GLY A C 1
ATOM 1522 O O . GLY A 1 192 ? -1.620 -7.770 19.975 1.00 95.69 192 GLY A O 1
ATOM 1523 N N . ARG A 1 193 ? -1.498 -6.262 18.324 1.00 96.38 193 ARG A N 1
ATOM 1524 C CA . ARG A 1 193 ? -2.742 -6.656 17.654 1.00 96.38 193 ARG A CA 1
ATOM 1525 C C . ARG A 1 193 ? -2.630 -6.435 16.159 1.00 96.38 193 ARG A C 1
ATOM 1527 O O . ARG A 1 193 ? -2.043 -5.452 15.713 1.00 96.38 193 ARG A O 1
ATOM 1534 N N . ILE A 1 194 ? -3.250 -7.328 15.395 1.00 96.12 194 ILE A N 1
ATOM 1535 C CA . ILE A 1 194 ? -3.470 -7.113 13.968 1.00 96.12 194 ILE A CA 1
ATOM 1536 C C . ILE A 1 194 ? -4.765 -6.320 13.818 1.00 96.12 194 ILE A C 1
ATOM 1538 O O . ILE A 1 194 ? -5.831 -6.785 14.215 1.00 96.12 194 ILE A O 1
ATOM 1542 N N . GLN A 1 195 ? -4.663 -5.129 13.244 1.00 95.12 195 GLN A N 1
ATOM 1543 C CA . GLN A 1 195 ? -5.784 -4.231 12.989 1.00 95.12 195 GLN A CA 1
ATOM 1544 C C . GLN A 1 195 ? -5.764 -3.793 11.517 1.00 95.12 195 GLN A C 1
ATOM 1546 O O . GLN A 1 195 ? -4.685 -3.649 10.932 1.00 95.12 195 GLN A O 1
ATOM 1551 N N . PRO A 1 196 ? -6.924 -3.565 10.875 1.00 94.38 196 PRO A N 1
ATOM 1552 C CA . PRO A 1 196 ? -6.945 -2.955 9.556 1.00 94.38 196 PRO A CA 1
ATOM 1553 C C . PRO A 1 196 ? -6.479 -1.500 9.665 1.00 94.38 196 PRO A C 1
ATOM 1555 O O . PRO A 1 196 ? -7.008 -0.733 10.467 1.00 94.38 196 PRO A O 1
ATOM 1558 N N . TRP A 1 197 ? -5.518 -1.099 8.838 1.00 94.12 197 TRP A N 1
ATOM 1559 C CA . TRP A 1 197 ? -5.111 0.293 8.691 1.00 94.12 197 TRP A CA 1
ATOM 1560 C C . TRP A 1 197 ? -5.609 0.837 7.359 1.00 94.12 197 TRP A C 1
ATOM 1562 O O . TRP A 1 197 ? -5.135 0.449 6.290 1.00 94.12 197 TRP A O 1
ATOM 1572 N N . ILE A 1 198 ? -6.608 1.717 7.430 1.00 91.44 198 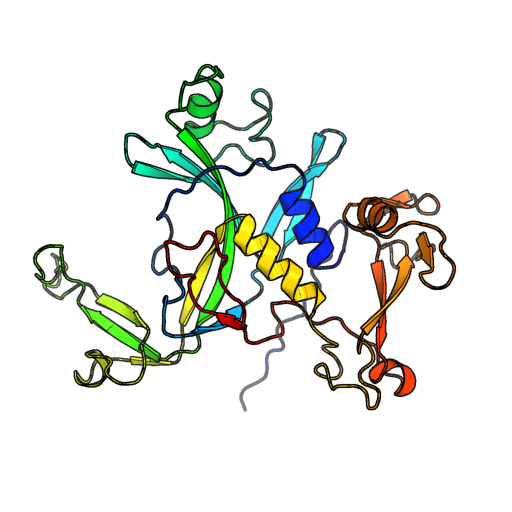ILE A N 1
ATOM 1573 C CA . ILE A 1 198 ? -7.285 2.266 6.255 1.00 91.44 198 ILE A CA 1
ATOM 1574 C C . ILE A 1 198 ? -6.714 3.638 5.936 1.00 91.44 198 ILE A C 1
ATOM 1576 O O . ILE A 1 198 ? -6.771 4.565 6.743 1.00 91.44 198 ILE A O 1
ATOM 1580 N N . MET A 1 199 ? -6.224 3.781 4.715 1.00 89.06 199 MET A N 1
ATOM 1581 C CA . MET A 1 199 ? -5.552 4.969 4.223 1.00 89.06 199 MET A CA 1
ATOM 1582 C C . MET A 1 199 ? -6.320 5.610 3.076 1.00 89.06 199 MET A C 1
ATOM 1584 O O . MET A 1 199 ? -6.941 4.940 2.249 1.00 89.06 199 MET A O 1
ATOM 1588 N N . SER A 1 200 ? -6.246 6.939 3.010 1.00 88.25 200 SER A N 1
ATOM 1589 C CA . SER A 1 200 ? -6.621 7.686 1.812 1.00 88.25 200 SER A CA 1
ATOM 1590 C C . SER A 1 200 ? -5.573 7.490 0.713 1.00 88.25 200 SER A C 1
ATOM 1592 O O . SER A 1 200 ? -4.442 7.083 0.985 1.00 88.25 200 SER A O 1
ATOM 1594 N N . LYS A 1 201 ? -5.914 7.860 -0.528 1.00 86.06 201 LYS A N 1
ATOM 1595 C CA . LYS A 1 201 ? -4.957 7.899 -1.647 1.00 86.06 201 LYS A CA 1
ATOM 1596 C C . LYS A 1 201 ? -3.661 8.641 -1.302 1.00 86.06 201 LYS A C 1
ATOM 1598 O O . LYS A 1 201 ? -2.596 8.147 -1.636 1.00 86.06 201 LYS A O 1
ATOM 1603 N N . GLY A 1 202 ? -3.747 9.789 -0.626 1.00 85.88 202 GLY A N 1
ATOM 1604 C CA . GLY A 1 202 ? -2.564 10.580 -0.271 1.00 85.88 202 GLY A CA 1
ATOM 1605 C C . GLY A 1 202 ? -1.624 9.826 0.670 1.00 85.88 202 GLY A C 1
ATOM 1606 O O . GLY A 1 202 ? -0.439 9.706 0.387 1.00 85.88 202 GLY A O 1
ATOM 1607 N N . HIS A 1 203 ? -2.165 9.239 1.742 1.00 86.00 203 HIS A N 1
ATOM 1608 C CA . HIS A 1 203 ? -1.362 8.454 2.688 1.00 86.00 203 HIS A CA 1
ATOM 1609 C C . HIS A 1 203 ? -0.777 7.200 2.034 1.00 86.00 203 HIS A C 1
ATOM 1611 O O . HIS A 1 203 ? 0.391 6.894 2.242 1.00 86.00 203 HIS A O 1
ATOM 1617 N N . PHE A 1 204 ? -1.559 6.518 1.194 1.00 89.56 204 PHE A N 1
ATOM 1618 C CA . PHE A 1 204 ? -1.078 5.383 0.412 1.00 89.56 204 PHE A CA 1
ATOM 1619 C C . PHE A 1 204 ? 0.084 5.774 -0.512 1.00 89.56 204 PHE A C 1
ATOM 1621 O O . PHE A 1 204 ? 1.093 5.076 -0.557 1.00 89.56 204 PHE A O 1
ATOM 1628 N N . THR A 1 205 ? -0.023 6.896 -1.231 1.00 86.56 205 THR A N 1
ATOM 1629 C CA . THR A 1 205 ? 1.054 7.390 -2.098 1.00 86.56 205 THR A CA 1
ATOM 1630 C C . THR A 1 205 ? 2.312 7.714 -1.295 1.00 86.56 205 THR A C 1
ATOM 1632 O O . THR A 1 205 ? 3.393 7.299 -1.696 1.00 86.56 205 THR A O 1
ATOM 1635 N N . ASN A 1 206 ? 2.180 8.373 -0.143 1.00 85.81 206 ASN A N 1
ATOM 1636 C CA . ASN A 1 206 ? 3.318 8.699 0.719 1.00 85.81 206 ASN A CA 1
ATOM 1637 C C . ASN A 1 206 ? 4.012 7.457 1.279 1.00 85.81 206 ASN A C 1
ATOM 1639 O O . ASN A 1 206 ? 5.237 7.370 1.255 1.00 85.81 206 ASN A O 1
ATOM 1643 N N . LEU A 1 207 ? 3.230 6.484 1.748 1.00 88.12 207 LEU A N 1
ATOM 1644 C CA . LEU A 1 207 ? 3.754 5.222 2.255 1.00 88.12 207 LEU A CA 1
ATOM 1645 C C . LEU A 1 207 ? 4.519 4.458 1.166 1.00 88.12 207 LEU A C 1
ATOM 1647 O O . LEU A 1 207 ? 5.605 3.952 1.419 1.00 88.12 207 LEU A O 1
ATOM 1651 N N . ASN A 1 208 ? 4.004 4.418 -0.065 1.00 85.31 208 ASN A N 1
ATOM 1652 C CA . ASN A 1 208 ? 4.722 3.769 -1.164 1.00 85.31 208 ASN A CA 1
ATOM 1653 C C . ASN A 1 208 ? 5.946 4.569 -1.629 1.00 85.31 208 ASN A C 1
ATOM 1655 O O . ASN A 1 208 ? 6.960 3.961 -1.946 1.00 85.31 208 ASN A O 1
ATOM 1659 N N . ALA A 1 209 ? 5.907 5.903 -1.599 1.00 83.38 209 ALA A N 1
ATOM 1660 C CA . ALA A 1 209 ? 7.089 6.726 -1.866 1.00 83.38 209 ALA A CA 1
ATOM 1661 C C . ALA A 1 209 ? 8.197 6.509 -0.818 1.00 83.38 209 ALA A C 1
ATOM 1663 O O . ALA A 1 209 ? 9.381 6.605 -1.132 1.00 83.38 209 ALA A O 1
ATOM 1664 N N . TYR A 1 210 ? 7.834 6.178 0.426 1.00 84.56 210 TYR A N 1
ATOM 1665 C CA . TYR A 1 210 ? 8.801 5.742 1.433 1.00 84.56 210 TYR A CA 1
ATOM 1666 C C . TYR A 1 210 ? 9.456 4.401 1.061 1.00 84.56 210 TYR A C 1
ATOM 1668 O O . TYR A 1 210 ? 10.650 4.237 1.301 1.00 84.56 210 TYR A O 1
ATOM 1676 N N . SER A 1 211 ? 8.738 3.491 0.387 1.00 83.88 211 SER A N 1
ATOM 1677 C CA . SER A 1 211 ? 9.306 2.230 -0.120 1.00 83.88 211 SER A CA 1
ATOM 1678 C C . SER A 1 211 ? 10.514 2.446 -1.032 1.00 83.88 211 SER A C 1
ATOM 1680 O O . SER A 1 211 ? 11.441 1.643 -1.009 1.00 83.88 211 SER A O 1
ATOM 1682 N N . ASP A 1 212 ? 10.528 3.528 -1.814 1.00 78.44 212 ASP A N 1
ATOM 1683 C CA . ASP A 1 212 ? 11.632 3.836 -2.730 1.00 78.44 212 ASP A CA 1
ATOM 1684 C C . ASP A 1 212 ? 12.911 4.262 -1.985 1.00 78.44 212 ASP A C 1
ATOM 1686 O O . ASP A 1 212 ? 14.005 4.207 -2.546 1.00 78.44 212 ASP A O 1
ATOM 1690 N N . ARG A 1 213 ? 12.787 4.656 -0.708 1.00 81.50 213 ARG A N 1
ATOM 1691 C CA . ARG A 1 213 ? 13.909 5.008 0.179 1.00 81.50 213 ARG A CA 1
ATOM 1692 C C . ARG A 1 213 ? 14.454 3.814 0.956 1.00 81.50 213 ARG A C 1
ATOM 1694 O O . ARG A 1 213 ? 15.501 3.937 1.591 1.00 81.50 213 ARG A O 1
ATOM 1701 N N . LEU A 1 214 ? 13.751 2.684 0.942 1.00 85.50 214 LEU A N 1
ATOM 1702 C CA . LEU A 1 214 ? 14.191 1.492 1.649 1.00 85.50 214 LEU A CA 1
ATOM 1703 C C . LEU A 1 214 ? 15.424 0.883 0.976 1.00 85.50 214 LEU A C 1
ATOM 1705 O O . LEU A 1 214 ? 15.597 0.923 -0.244 1.00 85.50 214 LEU A O 1
ATOM 1709 N N . GLY A 1 215 ? 16.305 0.335 1.810 1.00 88.12 215 GLY A N 1
ATOM 1710 C CA . GLY A 1 215 ? 17.572 -0.236 1.376 1.00 88.12 215 GLY A CA 1
ATOM 1711 C C . GLY A 1 215 ? 17.452 -1.656 0.819 1.00 88.12 215 GLY A C 1
ATOM 1712 O O . GLY A 1 215 ? 16.395 -2.134 0.407 1.00 88.12 215 GLY A O 1
ATOM 1713 N N . CYS A 1 216 ? 18.587 -2.353 0.819 1.00 90.06 216 CYS A N 1
ATOM 1714 C CA . CYS A 1 216 ? 18.654 -3.752 0.416 1.00 90.06 216 CYS A CA 1
ATOM 1715 C C . CYS A 1 216 ? 18.185 -4.669 1.538 1.00 90.06 216 CYS A C 1
ATOM 1717 O O . CYS A 1 216 ? 18.777 -4.664 2.618 1.00 90.06 216 CYS A O 1
ATOM 1719 N N . LEU A 1 217 ? 17.185 -5.498 1.250 1.00 90.69 217 LEU A N 1
ATOM 1720 C CA . LEU A 1 217 ? 16.698 -6.541 2.143 1.00 90.69 217 LEU A CA 1
ATOM 1721 C C . LEU A 1 217 ? 17.813 -7.546 2.463 1.00 90.69 217 LEU A C 1
ATOM 1723 O O . LEU A 1 217 ? 18.052 -7.852 3.628 1.00 90.69 217 LEU A O 1
ATOM 1727 N N . THR A 1 218 ? 18.571 -7.973 1.448 1.00 89.75 218 THR A N 1
ATOM 1728 C CA . THR A 1 218 ? 19.628 -8.991 1.579 1.00 89.75 218 THR A CA 1
ATOM 1729 C C . THR A 1 218 ? 20.720 -8.601 2.581 1.00 89.75 218 THR A C 1
ATOM 1731 O O . THR A 1 218 ? 21.191 -9.450 3.332 1.00 89.75 218 THR A O 1
ATOM 1734 N N . CYS A 1 219 ? 21.128 -7.325 2.630 1.00 88.56 219 CYS A N 1
ATOM 1735 C CA . CYS A 1 219 ? 22.132 -6.849 3.593 1.00 88.56 219 CYS A CA 1
ATOM 1736 C C . CYS A 1 219 ? 21.559 -5.980 4.722 1.00 88.56 219 CYS A C 1
ATOM 1738 O O . CYS A 1 219 ? 22.338 -5.360 5.447 1.00 88.56 219 CYS A O 1
ATOM 1740 N N . GLY A 1 220 ? 20.232 -5.879 4.853 1.00 85.88 220 GLY A N 1
ATOM 1741 C CA . GLY A 1 220 ? 19.562 -5.041 5.856 1.00 85.88 220 GLY A CA 1
ATOM 1742 C C . GLY A 1 220 ? 19.863 -3.542 5.736 1.00 85.88 220 GLY A C 1
ATOM 1743 O O . GLY A 1 220 ? 19.925 -2.850 6.744 1.00 85.88 220 GLY A O 1
ATOM 1744 N N . GLY A 1 221 ? 20.140 -3.044 4.527 1.00 81.25 221 GLY A N 1
ATOM 1745 C CA . GLY A 1 221 ? 20.392 -1.618 4.291 1.00 81.25 221 GLY A CA 1
ATOM 1746 C C . GLY A 1 221 ? 21.670 -1.054 4.925 1.00 81.25 221 GLY A C 1
ATOM 1747 O O . GLY A 1 221 ? 21.758 0.158 5.091 1.00 81.25 221 GLY A O 1
ATOM 1748 N N . ARG A 1 222 ? 22.659 -1.896 5.274 1.00 77.50 222 ARG A N 1
ATOM 1749 C CA . ARG A 1 222 ? 23.958 -1.441 5.812 1.00 77.50 222 ARG A CA 1
ATOM 1750 C C . ARG A 1 222 ? 24.541 -0.301 4.974 1.00 77.50 222 ARG A C 1
ATOM 1752 O O . ARG A 1 222 ? 24.703 -0.455 3.763 1.00 77.50 222 ARG A O 1
ATOM 1759 N N . ALA A 1 223 ? 24.872 0.807 5.635 1.00 74.94 223 ALA A N 1
ATOM 1760 C CA . ALA A 1 223 ? 25.504 1.952 4.994 1.00 74.94 223 ALA A CA 1
ATOM 1761 C C . ALA A 1 223 ? 26.799 1.526 4.297 1.00 74.94 223 ALA A C 1
ATOM 1763 O O . ALA A 1 223 ? 27.530 0.656 4.781 1.00 74.94 223 ALA A O 1
ATOM 1764 N N . THR A 1 224 ? 27.077 2.134 3.151 1.00 75.25 224 THR A N 1
ATOM 1765 C CA . THR A 1 224 ? 28.373 1.964 2.507 1.00 75.25 224 THR A CA 1
ATOM 1766 C C . THR A 1 224 ? 29.409 2.849 3.216 1.00 75.25 224 THR A C 1
ATOM 1768 O O . THR A 1 224 ? 29.042 3.889 3.772 1.00 75.25 224 THR A O 1
ATOM 1771 N N . PRO A 1 225 ? 30.706 2.492 3.197 1.00 75.38 225 PRO A N 1
ATOM 1772 C CA . PRO A 1 225 ? 31.758 3.302 3.825 1.00 75.38 225 PRO A CA 1
ATOM 1773 C C . PRO A 1 225 ? 31.837 4.748 3.306 1.00 75.38 225 PRO A C 1
ATOM 1775 O O . PRO A 1 225 ? 32.297 5.640 4.008 1.00 75.38 225 PRO A O 1
ATOM 1778 N N . ASP A 1 226 ? 31.385 4.969 2.074 1.00 79.25 226 ASP A N 1
ATOM 1779 C CA . ASP A 1 226 ? 31.393 6.232 1.335 1.00 79.25 226 ASP A CA 1
ATOM 1780 C C . ASP A 1 226 ? 30.021 6.930 1.280 1.00 79.25 226 ASP A C 1
ATOM 1782 O O . ASP A 1 226 ? 29.858 7.906 0.553 1.00 79.25 226 ASP A O 1
ATOM 1786 N N . ASN A 1 227 ? 29.026 6.444 2.033 1.00 70.81 227 ASN A N 1
ATOM 1787 C CA . ASN A 1 227 ? 27.667 6.999 2.082 1.00 70.81 227 ASN A CA 1
ATOM 1788 C C . ASN A 1 227 ? 26.955 7.091 0.709 1.00 70.81 227 ASN A C 1
ATOM 1790 O O . ASN A 1 227 ? 26.058 7.915 0.514 1.00 70.81 227 ASN A O 1
ATOM 1794 N N . ARG A 1 228 ? 27.346 6.255 -0.260 1.00 75.12 228 ARG A N 1
ATOM 1795 C CA . ARG A 1 228 ? 26.658 6.133 -1.554 1.00 75.12 228 ARG A CA 1
ATOM 1796 C C . ARG A 1 228 ? 25.357 5.330 -1.403 1.00 75.12 228 ARG A C 1
ATOM 1798 O O . ARG A 1 228 ? 25.233 4.530 -0.470 1.00 75.12 228 ARG A O 1
ATOM 1805 N N . PRO A 1 229 ? 24.387 5.487 -2.326 1.00 70.19 229 PRO A N 1
ATOM 1806 C CA . PRO A 1 229 ? 23.161 4.698 -2.305 1.00 70.19 229 PRO A CA 1
ATOM 1807 C C . PRO A 1 229 ? 23.466 3.197 -2.277 1.00 70.19 229 PRO A C 1
ATOM 1809 O O . PRO A 1 229 ? 24.200 2.683 -3.121 1.00 70.19 229 PRO A O 1
ATOM 1812 N N . VAL A 1 230 ? 22.890 2.490 -1.301 1.00 83.00 230 VAL A N 1
ATOM 1813 C CA . VAL A 1 230 ? 23.111 1.046 -1.132 1.00 83.00 230 VAL A CA 1
ATOM 1814 C C . VAL A 1 230 ? 22.540 0.270 -2.314 1.00 83.00 230 VAL A C 1
ATOM 1816 O O . VAL A 1 230 ? 23.138 -0.726 -2.700 1.00 83.00 230 VAL A O 1
ATOM 1819 N N . ILE A 1 231 ? 21.423 0.731 -2.891 1.00 88.75 231 ILE A N 1
ATOM 1820 C CA . ILE A 1 231 ? 20.788 0.157 -4.082 1.00 88.75 231 ILE A CA 1
ATOM 1821 C C . ILE A 1 231 ? 20.723 1.190 -5.201 1.00 88.75 231 ILE A C 1
ATOM 1823 O O . ILE A 1 231 ? 20.297 2.324 -4.984 1.00 88.75 231 ILE A O 1
ATOM 1827 N N . THR A 1 232 ? 21.040 0.751 -6.415 1.00 90.12 232 THR A N 1
ATOM 1828 C CA . THR A 1 232 ? 20.780 1.477 -7.659 1.00 90.12 232 THR A CA 1
ATOM 1829 C C . THR A 1 232 ? 20.083 0.567 -8.668 1.00 90.12 232 THR A C 1
ATOM 1831 O O . THR A 1 232 ? 20.270 -0.652 -8.669 1.00 90.12 232 THR A O 1
ATOM 1834 N N . THR A 1 233 ? 19.259 1.152 -9.534 1.00 91.31 233 THR A N 1
ATOM 1835 C CA . THR A 1 233 ? 18.699 0.444 -10.690 1.00 91.31 233 THR A CA 1
ATOM 1836 C C . THR A 1 233 ? 19.765 0.380 -11.778 1.00 91.31 233 THR A C 1
ATOM 1838 O O . THR A 1 233 ? 20.256 1.420 -12.209 1.00 91.31 233 THR A O 1
ATOM 1841 N N . ALA A 1 234 ? 20.128 -0.823 -12.218 1.00 92.75 234 ALA A N 1
ATOM 1842 C CA . ALA A 1 234 ? 21.098 -1.015 -13.293 1.00 92.75 234 ALA A CA 1
ATOM 1843 C C . ALA A 1 234 ? 20.417 -0.986 -14.662 1.00 92.75 234 ALA A C 1
ATOM 1845 O O . ALA A 1 234 ? 20.868 -0.296 -15.571 1.00 92.75 234 ALA A O 1
ATOM 1846 N N . LEU A 1 235 ? 19.306 -1.709 -14.805 1.00 95.25 235 LEU A N 1
ATOM 1847 C CA . LEU A 1 235 ? 18.544 -1.755 -16.046 1.00 95.25 235 LEU A CA 1
ATOM 1848 C C . LEU A 1 235 ? 17.086 -2.143 -15.800 1.00 95.25 235 LEU A C 1
ATOM 1850 O O . LEU A 1 235 ? 16.727 -2.686 -14.754 1.00 95.25 235 LEU A O 1
ATOM 1854 N N . TRP A 1 236 ? 16.262 -1.884 -16.806 1.00 96.12 236 TRP A N 1
ATOM 1855 C CA . TRP A 1 236 ? 14.902 -2.381 -16.930 1.00 96.12 236 TRP A CA 1
ATOM 1856 C C . TRP A 1 236 ? 14.827 -3.336 -18.111 1.00 96.12 236 TRP A C 1
ATOM 1858 O O . TRP A 1 236 ? 15.264 -3.000 -19.215 1.00 96.12 236 TRP A O 1
ATOM 1868 N N . GLN A 1 237 ? 14.226 -4.500 -17.899 1.00 96.38 237 GLN A N 1
ATOM 1869 C CA . GLN A 1 237 ? 14.063 -5.519 -18.932 1.00 96.38 237 GLN A CA 1
ATOM 1870 C C . GLN A 1 237 ? 12.619 -6.013 -19.020 1.00 96.38 237 GLN A C 1
ATOM 1872 O O . GLN A 1 237 ? 11.779 -5.723 -18.167 1.00 96.38 237 GLN A O 1
ATOM 1877 N N . CYS A 1 238 ? 12.306 -6.755 -20.079 1.00 94.88 238 CYS A N 1
ATOM 1878 C CA . CYS A 1 238 ? 11.025 -7.433 -20.213 1.00 94.88 238 CYS A CA 1
ATOM 1879 C C . CYS A 1 238 ? 10.774 -8.343 -19.003 1.00 94.88 238 CYS A C 1
ATOM 1881 O O . CYS A 1 238 ? 11.599 -9.201 -18.703 1.00 94.88 238 CYS A O 1
ATOM 1883 N N . GLY A 1 239 ? 9.605 -8.204 -18.367 1.00 91.44 239 GLY A N 1
ATOM 1884 C CA . GLY A 1 239 ? 9.208 -9.030 -17.224 1.00 91.44 239 GLY A CA 1
ATOM 1885 C C . GLY A 1 239 ? 8.923 -10.501 -17.545 1.00 91.44 239 GLY A C 1
ATOM 1886 O O . GLY A 1 239 ? 8.623 -11.264 -16.633 1.00 91.44 239 GLY A O 1
ATOM 1887 N N . ASN A 1 240 ? 9.001 -10.921 -18.816 1.00 92.81 240 ASN A N 1
ATOM 1888 C CA . ASN A 1 240 ? 8.977 -12.336 -19.183 1.00 92.81 240 ASN A CA 1
ATOM 1889 C C . ASN A 1 240 ? 10.364 -12.958 -18.904 1.00 92.81 240 ASN A C 1
ATOM 1891 O O . ASN A 1 240 ? 11.318 -12.616 -19.619 1.00 92.81 240 ASN A O 1
ATOM 1895 N N . PRO A 1 241 ? 10.483 -13.914 -17.955 1.00 90.50 241 PRO A N 1
ATOM 1896 C CA . PRO A 1 241 ? 11.766 -14.504 -17.570 1.00 90.50 241 PRO A CA 1
ATOM 1897 C C . PRO A 1 241 ? 12.510 -15.207 -18.712 1.00 90.50 241 PRO A C 1
ATOM 1899 O O . PRO A 1 241 ? 13.732 -15.318 -18.649 1.00 90.50 241 PRO A O 1
ATOM 1902 N N . ALA A 1 242 ? 11.797 -15.667 -19.747 1.00 94.31 242 ALA A N 1
ATOM 1903 C CA . ALA A 1 242 ? 12.392 -16.312 -20.916 1.00 94.31 242 ALA A CA 1
ATOM 1904 C C . ALA A 1 242 ? 12.914 -15.312 -21.964 1.00 94.31 242 ALA A C 1
ATOM 1906 O O . ALA A 1 242 ? 13.746 -15.676 -22.788 1.00 94.31 242 ALA A O 1
ATOM 1907 N N . CYS A 1 243 ? 12.426 -14.066 -21.955 1.00 95.38 243 CYS A N 1
ATOM 1908 C CA . CYS A 1 243 ? 12.798 -13.052 -22.942 1.00 95.38 243 CYS A CA 1
ATOM 1909 C C . CYS A 1 243 ? 13.866 -12.097 -22.410 1.00 95.38 243 CYS A C 1
ATOM 1911 O O . CYS A 1 243 ? 14.894 -11.929 -23.057 1.00 95.38 243 CYS A O 1
ATOM 1913 N N . ARG A 1 244 ? 13.611 -11.446 -21.262 1.00 94.88 244 ARG A N 1
ATOM 1914 C CA . ARG A 1 244 ? 14.510 -10.451 -20.640 1.00 94.88 244 ARG A CA 1
ATOM 1915 C C . ARG A 1 244 ? 15.084 -9.399 -21.605 1.00 94.88 244 ARG A C 1
ATOM 1917 O O . ARG A 1 244 ? 16.157 -8.855 -21.367 1.00 94.88 244 ARG A O 1
ATOM 1924 N N . GLN A 1 245 ? 14.369 -9.085 -22.689 1.00 97.06 245 GLN A N 1
ATOM 1925 C CA . GLN A 1 245 ? 14.789 -8.053 -23.634 1.00 97.06 245 GLN A CA 1
ATOM 1926 C C . GLN A 1 245 ? 15.003 -6.731 -22.893 1.00 97.06 245 GLN A C 1
ATOM 1928 O O . GLN A 1 245 ? 14.102 -6.270 -22.188 1.00 97.06 245 GLN A O 1
ATOM 1933 N N . LEU A 1 246 ? 16.173 -6.122 -23.082 1.00 96.88 246 LEU A N 1
ATOM 1934 C CA . LEU A 1 246 ? 16.516 -4.826 -22.507 1.00 96.88 246 LEU A CA 1
ATOM 1935 C C . LEU A 1 246 ? 15.531 -3.749 -22.985 1.00 96.88 246 LEU A C 1
ATOM 1937 O O . LEU A 1 246 ? 15.281 -3.624 -24.186 1.00 96.88 246 LEU A O 1
ATOM 1941 N N . ILE A 1 247 ? 14.993 -2.979 -22.037 1.00 96.19 247 ILE A N 1
ATOM 1942 C CA . ILE A 1 247 ? 14.117 -1.825 -22.283 1.00 96.19 247 ILE A CA 1
ATOM 1943 C C . ILE A 1 247 ? 14.903 -0.534 -22.045 1.00 96.19 247 ILE A C 1
ATOM 1945 O O . ILE A 1 247 ? 14.949 0.325 -22.920 1.00 96.19 247 ILE A O 1
ATOM 1949 N N . PHE A 1 248 ? 15.551 -0.418 -20.883 1.00 96.81 248 PHE A N 1
ATOM 1950 C CA . PHE A 1 248 ? 16.438 0.696 -20.551 1.00 96.81 248 PHE A CA 1
ATOM 1951 C C . PHE A 1 248 ? 17.688 0.176 -19.859 1.00 96.81 248 PHE A C 1
ATOM 1953 O O . PHE A 1 248 ? 17.583 -0.577 -18.898 1.00 96.81 248 PHE A O 1
ATOM 1960 N N . ASP A 1 249 ? 18.854 0.633 -20.292 1.00 96.38 249 ASP A N 1
ATOM 1961 C CA . ASP A 1 249 ? 20.097 0.523 -19.532 1.00 96.38 249 ASP A CA 1
ATOM 1962 C C . ASP A 1 249 ? 20.354 1.866 -18.844 1.00 96.38 249 ASP A C 1
ATOM 1964 O O . ASP A 1 249 ? 20.502 2.890 -19.511 1.00 96.38 249 ASP A O 1
ATOM 1968 N N . MET A 1 250 ? 20.376 1.883 -17.511 1.00 94.62 250 MET A N 1
ATOM 1969 C CA . MET A 1 250 ? 20.504 3.126 -16.748 1.00 94.62 250 MET A CA 1
ATOM 1970 C C . MET A 1 250 ? 21.893 3.762 -16.877 1.00 94.62 250 MET A C 1
ATOM 1972 O O . MET A 1 250 ? 22.033 4.948 -16.590 1.00 94.62 250 MET A O 1
ATOM 1976 N N . GLY A 1 251 ? 22.907 3.008 -17.319 1.00 93.69 251 GLY A N 1
ATOM 1977 C CA . GLY A 1 251 ? 24.255 3.524 -17.558 1.00 93.69 251 GLY A CA 1
ATOM 1978 C C . GLY A 1 251 ? 24.425 4.239 -18.901 1.00 93.69 251 GLY A C 1
ATOM 1979 O O . GLY A 1 251 ? 25.369 5.011 -19.055 1.00 93.69 251 GLY A O 1
ATOM 1980 N N . SER A 1 252 ? 23.532 3.999 -19.868 1.00 95.06 252 SER A N 1
ATOM 1981 C CA . SER A 1 252 ? 23.684 4.483 -21.251 1.00 95.06 252 SER A CA 1
ATOM 1982 C C . SER A 1 252 ? 22.439 5.156 -21.841 1.00 95.06 252 SER A C 1
ATOM 1984 O O . SER A 1 252 ? 22.521 5.785 -22.896 1.00 95.06 252 SER A O 1
ATOM 1986 N N . THR A 1 253 ? 21.283 5.059 -21.180 1.00 95.62 253 THR A N 1
ATOM 1987 C CA . THR A 1 253 ? 20.031 5.654 -21.661 1.00 95.62 253 THR A CA 1
ATOM 1988 C C . THR A 1 253 ? 20.084 7.183 -21.693 1.00 95.62 253 THR A C 1
ATOM 1990 O O . THR A 1 253 ? 20.564 7.832 -20.767 1.00 95.62 253 THR A O 1
ATOM 1993 N N . THR A 1 254 ? 19.513 7.773 -22.745 1.00 95.94 254 THR A N 1
ATOM 1994 C CA . THR A 1 254 ? 19.280 9.224 -22.857 1.00 95.94 254 THR A CA 1
ATOM 1995 C C . THR A 1 254 ? 17.863 9.625 -22.445 1.00 95.94 254 THR A C 1
ATOM 1997 O O . THR A 1 254 ? 17.502 10.798 -22.539 1.00 95.94 254 THR A O 1
ATOM 2000 N N . ALA A 1 255 ? 17.025 8.661 -22.051 1.00 94.69 255 ALA A N 1
ATOM 2001 C CA . ALA A 1 255 ? 15.655 8.926 -21.635 1.00 94.69 255 ALA A CA 1
ATOM 2002 C C . ALA A 1 255 ? 15.625 9.674 -20.295 1.00 94.69 255 ALA A C 1
ATOM 2004 O O . ALA A 1 255 ? 16.386 9.366 -19.376 1.00 94.69 255 ALA A O 1
ATOM 2005 N N . THR A 1 256 ? 14.710 10.632 -20.158 1.00 93.88 256 THR A N 1
ATOM 2006 C CA . THR A 1 256 ? 14.494 11.317 -18.879 1.00 93.88 256 THR A CA 1
ATOM 2007 C C . THR A 1 256 ? 13.845 10.374 -17.865 1.00 93.88 256 THR A C 1
ATOM 2009 O O . THR A 1 256 ? 13.162 9.413 -18.230 1.00 93.88 256 THR A O 1
ATOM 2012 N N . LEU A 1 257 ? 13.993 10.669 -16.570 1.00 88.00 257 LEU A N 1
ATOM 2013 C CA . LEU A 1 257 ? 13.349 9.886 -15.510 1.00 88.00 257 LEU A CA 1
ATOM 2014 C C . LEU A 1 257 ? 11.826 9.794 -15.706 1.00 88.00 257 LEU A C 1
ATOM 2016 O O . LEU A 1 257 ? 11.238 8.739 -15.495 1.00 88.00 257 LEU A O 1
ATOM 2020 N N . GLU A 1 258 ? 11.198 10.874 -16.168 1.00 89.69 258 GLU A N 1
ATOM 2021 C CA . GLU A 1 258 ? 9.761 10.935 -16.456 1.00 89.69 258 GLU A CA 1
ATOM 2022 C C . GLU A 1 258 ? 9.363 9.996 -17.603 1.00 89.69 258 GLU A C 1
ATOM 2024 O O . GLU A 1 258 ? 8.347 9.303 -17.518 1.00 89.69 258 GLU A O 1
ATOM 2029 N N . GLN A 1 259 ? 10.177 9.925 -18.663 1.00 92.38 259 GLN A N 1
ATOM 2030 C CA . GLN A 1 259 ? 9.961 9.001 -19.778 1.00 92.38 259 GLN A CA 1
ATOM 2031 C C . GLN A 1 259 ? 10.105 7.548 -19.325 1.00 92.38 259 GLN A C 1
ATOM 2033 O O . GLN A 1 259 ? 9.249 6.720 -19.643 1.00 92.38 259 GLN A O 1
ATOM 2038 N N . ILE A 1 260 ? 11.143 7.255 -18.535 1.00 91.88 260 ILE A N 1
ATOM 2039 C CA . ILE A 1 260 ? 11.366 5.924 -17.961 1.00 91.88 260 ILE A CA 1
ATOM 2040 C C . ILE A 1 260 ? 10.163 5.541 -17.096 1.00 91.88 260 ILE A C 1
ATOM 2042 O O . ILE A 1 260 ? 9.534 4.515 -17.346 1.00 91.88 260 ILE A O 1
ATOM 2046 N N . GLN A 1 261 ? 9.764 6.393 -16.148 1.00 88.62 261 GLN A N 1
ATOM 2047 C CA . GLN A 1 261 ? 8.600 6.180 -15.280 1.00 88.62 261 GLN A CA 1
ATOM 2048 C C . GLN A 1 261 ? 7.296 5.999 -16.068 1.00 88.62 261 GLN A C 1
ATOM 2050 O O . GLN A 1 261 ? 6.473 5.154 -15.712 1.00 88.62 261 GLN A O 1
ATOM 2055 N N . GLY A 1 262 ? 7.110 6.736 -17.166 1.00 87.12 262 GLY A N 1
ATOM 2056 C CA . GLY A 1 262 ? 5.953 6.604 -18.053 1.00 87.12 262 GLY A CA 1
ATOM 2057 C C . GLY A 1 262 ? 5.840 5.237 -18.741 1.00 87.12 262 GLY A C 1
ATOM 2058 O O . GLY A 1 262 ? 4.737 4.843 -19.140 1.00 87.12 262 GLY A O 1
ATOM 2059 N N . VAL A 1 263 ? 6.955 4.511 -18.857 1.00 90.62 263 VAL A N 1
ATOM 2060 C CA . VAL A 1 263 ? 7.023 3.146 -19.393 1.00 90.62 263 VAL A CA 1
ATOM 2061 C C . VAL A 1 263 ? 6.986 2.110 -18.273 1.00 90.62 263 VAL A C 1
ATOM 2063 O O . VAL A 1 263 ? 6.183 1.185 -18.347 1.00 90.62 263 VAL A O 1
ATOM 2066 N N . VAL A 1 264 ? 7.806 2.261 -17.230 1.00 90.50 264 VAL A N 1
ATOM 2067 C CA . VAL A 1 264 ? 7.985 1.207 -16.220 1.00 90.50 264 VAL A CA 1
ATOM 2068 C C . VAL A 1 264 ? 6.832 1.124 -15.226 1.00 90.50 264 VAL A C 1
ATOM 2070 O O . VAL A 1 264 ? 6.566 0.046 -14.714 1.00 90.50 264 VAL A O 1
ATOM 2073 N N . ASN A 1 265 ? 6.070 2.197 -14.997 1.00 87.81 265 ASN A N 1
ATOM 2074 C CA . ASN A 1 265 ? 4.945 2.186 -14.048 1.00 87.81 265 ASN A CA 1
ATOM 2075 C C . ASN A 1 265 ? 3.639 1.606 -14.622 1.00 87.81 265 ASN A C 1
ATOM 2077 O O . ASN A 1 265 ? 2.564 1.805 -14.051 1.00 87.81 265 ASN A O 1
ATOM 2081 N N . LYS A 1 266 ? 3.695 0.925 -15.769 1.00 86.38 266 LYS A N 1
ATOM 2082 C CA . LYS A 1 266 ? 2.536 0.303 -16.417 1.00 86.38 266 LYS A CA 1
ATOM 2083 C C . LYS A 1 266 ? 2.919 -1.028 -17.067 1.00 86.38 266 LYS A C 1
ATOM 2085 O O . LYS A 1 266 ? 4.094 -1.226 -17.377 1.00 86.38 266 LYS A O 1
ATOM 2090 N N . PRO A 1 267 ? 1.944 -1.916 -17.324 1.00 88.12 267 PRO A N 1
ATOM 2091 C CA . PRO A 1 267 ? 2.175 -3.063 -18.187 1.00 88.12 267 PRO A CA 1
ATOM 2092 C C . PRO A 1 267 ? 2.740 -2.616 -19.543 1.00 88.12 267 PRO A C 1
ATOM 2094 O O . PRO A 1 267 ? 2.234 -1.681 -20.168 1.00 88.12 267 PRO A O 1
ATOM 2097 N N . TYR A 1 268 ? 3.808 -3.280 -19.971 1.00 89.56 268 TYR A N 1
ATOM 2098 C CA . TYR A 1 268 ? 4.542 -3.025 -21.200 1.00 89.56 268 TYR A CA 1
ATOM 2099 C C . TYR A 1 268 ? 4.481 -4.266 -22.088 1.00 89.56 268 TYR A C 1
ATOM 2101 O O . TYR A 1 268 ? 4.823 -5.368 -21.657 1.00 89.56 268 TYR A O 1
ATOM 2109 N N . THR A 1 269 ? 4.045 -4.092 -23.334 1.00 91.69 269 THR A N 1
ATOM 2110 C CA . THR A 1 269 ? 4.058 -5.156 -24.341 1.00 91.69 269 THR A CA 1
ATOM 2111 C C . THR A 1 269 ? 5.437 -5.217 -24.981 1.00 91.69 269 THR A C 1
ATOM 2113 O O . THR A 1 269 ? 5.853 -4.289 -25.674 1.00 91.69 269 THR A O 1
ATOM 2116 N N . CYS A 1 270 ? 6.163 -6.307 -24.737 1.00 93.69 270 CYS A N 1
ATOM 2117 C CA . CYS A 1 270 ? 7.499 -6.489 -25.286 1.00 93.69 270 CYS A CA 1
ATOM 2118 C C . CYS A 1 270 ? 7.449 -6.657 -26.815 1.00 93.69 270 CYS A C 1
ATOM 2120 O O . CYS A 1 270 ? 6.767 -7.564 -27.286 1.00 93.69 270 CYS A O 1
ATOM 2122 N N . PRO A 1 271 ? 8.210 -5.877 -27.604 1.00 95.88 271 PRO A N 1
ATOM 2123 C CA . PRO A 1 271 ? 8.187 -5.985 -29.064 1.00 95.88 271 PRO A CA 1
ATOM 2124 C C . PRO A 1 271 ? 8.774 -7.307 -29.581 1.00 95.88 271 PRO A C 1
ATOM 2126 O O . PRO A 1 271 ? 8.450 -7.725 -30.688 1.00 95.88 271 PRO A O 1
ATOM 2129 N N . VAL A 1 272 ? 9.615 -7.975 -28.782 1.00 97.06 272 VAL A N 1
ATOM 2130 C CA . VAL A 1 272 ? 10.288 -9.226 -29.162 1.00 97.06 272 VAL A CA 1
ATOM 2131 C C . VAL A 1 272 ? 9.410 -10.442 -28.869 1.00 97.06 272 VAL A C 1
ATOM 2133 O O . VAL A 1 272 ? 9.122 -11.219 -29.771 1.00 97.06 272 VAL A O 1
ATOM 2136 N N . CYS A 1 273 ? 8.953 -10.613 -27.622 1.00 95.38 273 CYS A N 1
ATOM 2137 C CA . CYS A 1 273 ? 8.176 -11.795 -27.221 1.00 95.38 273 CYS A CA 1
ATOM 2138 C C . CYS A 1 273 ? 6.657 -11.575 -27.164 1.00 95.38 273 CYS A C 1
ATOM 2140 O O . CYS A 1 273 ? 5.932 -12.501 -26.806 1.00 95.38 273 CYS A O 1
ATOM 2142 N N . GLN A 1 274 ? 6.172 -10.357 -27.436 1.00 95.00 274 GLN A N 1
ATOM 2143 C CA . GLN A 1 274 ? 4.754 -9.956 -27.390 1.00 95.00 274 GLN A CA 1
ATOM 2144 C C . GLN A 1 274 ? 4.059 -10.161 -26.031 1.00 95.00 274 GLN A C 1
ATOM 2146 O O . GLN A 1 274 ? 2.864 -9.910 -25.881 1.00 95.00 274 GLN A O 1
ATOM 2151 N N . THR A 1 275 ? 4.805 -10.561 -24.998 1.00 91.19 275 THR A N 1
ATOM 2152 C CA . THR A 1 275 ? 4.280 -10.681 -23.639 1.00 91.19 275 THR A CA 1
ATOM 2153 C C . THR A 1 275 ? 4.036 -9.288 -23.076 1.00 91.19 275 THR A C 1
ATOM 2155 O O . THR A 1 275 ? 4.923 -8.432 -23.114 1.00 91.19 275 THR A O 1
ATOM 2158 N N . THR A 1 276 ? 2.840 -9.071 -22.536 1.00 88.94 276 THR A N 1
ATOM 2159 C CA . THR A 1 276 ? 2.524 -7.859 -21.781 1.00 88.94 276 THR A CA 1
ATOM 2160 C C . THR A 1 276 ? 2.744 -8.148 -20.305 1.00 88.94 276 THR A C 1
ATOM 2162 O O . THR A 1 276 ? 2.080 -9.012 -19.747 1.00 88.94 276 THR A O 1
ATOM 2165 N N . ALA A 1 277 ? 3.690 -7.443 -19.690 1.00 89.12 277 ALA A N 1
ATOM 2166 C CA . ALA A 1 277 ? 4.058 -7.551 -18.279 1.00 89.12 277 ALA A CA 1
ATOM 2167 C C . ALA A 1 277 ? 4.620 -6.203 -17.803 1.00 89.12 277 ALA A C 1
ATOM 2169 O O . ALA A 1 277 ? 5.065 -5.393 -18.614 1.00 89.12 277 ALA A O 1
ATOM 2170 N N . TYR A 1 278 ? 4.615 -5.933 -16.503 1.00 91.50 278 TYR A N 1
ATOM 2171 C CA . TYR A 1 278 ? 5.447 -4.878 -15.939 1.00 91.50 278 TYR A CA 1
ATOM 2172 C C . TYR A 1 278 ? 6.918 -5.169 -16.258 1.00 91.50 278 TYR A C 1
ATOM 2174 O O . TYR A 1 278 ? 7.357 -6.318 -16.134 1.00 91.50 278 TYR A O 1
ATOM 2182 N N . PRO A 1 279 ? 7.690 -4.146 -16.653 1.00 93.94 279 PRO A N 1
ATOM 2183 C CA . PRO A 1 279 ? 9.138 -4.258 -16.743 1.00 93.94 279 PRO A CA 1
ATOM 2184 C C . PRO A 1 279 ? 9.748 -4.754 -15.430 1.00 93.94 279 PRO A C 1
ATOM 2186 O O . PRO A 1 279 ? 9.352 -4.304 -14.352 1.00 93.94 279 PRO A O 1
ATOM 2189 N N . GLU A 1 280 ? 10.712 -5.664 -15.529 1.00 93.50 280 GLU A N 1
ATOM 2190 C CA . GLU A 1 280 ? 11.493 -6.157 -14.397 1.00 93.50 280 GLU A CA 1
ATOM 2191 C C . GLU A 1 280 ? 12.643 -5.187 -14.115 1.00 93.50 280 GLU A C 1
ATOM 2193 O O . GLU A 1 280 ? 13.407 -4.830 -15.018 1.00 93.50 280 GLU A O 1
ATOM 2198 N N . GLU A 1 281 ? 12.745 -4.756 -12.859 1.00 92.50 281 GLU A N 1
ATOM 2199 C CA . GLU A 1 281 ? 13.863 -3.958 -12.365 1.00 92.50 281 GLU A CA 1
ATOM 2200 C C . GLU A 1 281 ? 15.040 -4.886 -12.057 1.00 92.50 281 GLU A C 1
ATOM 2202 O O . GLU A 1 281 ? 14.931 -5.764 -11.200 1.00 92.50 281 GLU A O 1
ATOM 2207 N N . VAL A 1 282 ? 16.186 -4.663 -12.696 1.00 92.50 282 VAL A N 1
ATOM 2208 C CA . VAL A 1 282 ? 17.442 -5.290 -12.279 1.00 92.50 282 VAL A CA 1
ATOM 2209 C C . VAL A 1 282 ? 18.223 -4.277 -11.460 1.00 92.50 282 VAL A C 1
ATOM 2211 O O . VAL A 1 282 ? 18.608 -3.211 -11.945 1.00 92.50 282 VAL A O 1
ATOM 2214 N N . ILE A 1 283 ? 18.453 -4.623 -10.198 1.00 92.25 283 ILE A N 1
ATOM 2215 C CA . ILE A 1 283 ? 19.128 -3.766 -9.226 1.00 92.25 283 ILE A CA 1
ATOM 2216 C C . ILE A 1 283 ? 20.559 -4.227 -8.963 1.00 92.25 283 ILE A C 1
ATOM 2218 O O . ILE A 1 283 ? 20.895 -5.406 -9.076 1.00 92.25 283 ILE A O 1
ATOM 2222 N N . GLN A 1 284 ? 21.394 -3.286 -8.545 1.00 92.56 284 GLN A N 1
ATOM 2223 C CA . GLN A 1 284 ? 22.721 -3.535 -7.998 1.00 92.56 284 GLN A CA 1
ATOM 2224 C C . GLN A 1 284 ? 22.774 -3.035 -6.560 1.00 92.56 284 GLN A C 1
ATOM 2226 O O . GLN A 1 284 ? 22.138 -2.038 -6.217 1.00 92.56 284 GLN A O 1
ATOM 2231 N N . CYS A 1 285 ? 23.532 -3.734 -5.714 1.00 92.12 285 CYS A N 1
ATOM 2232 C CA . CYS A 1 285 ? 23.780 -3.308 -4.344 1.00 92.12 285 CYS A CA 1
ATOM 2233 C C . CYS A 1 285 ? 25.275 -3.188 -4.088 1.00 92.12 285 CYS A C 1
ATOM 2235 O O . CYS A 1 285 ? 26.022 -4.145 -4.296 1.00 92.12 285 CYS A O 1
ATOM 2237 N N . ALA A 1 286 ? 25.697 -2.045 -3.554 1.00 91.19 286 ALA A N 1
ATOM 2238 C CA . ALA A 1 286 ? 27.100 -1.753 -3.271 1.00 91.19 286 ALA A CA 1
ATOM 2239 C C . ALA A 1 286 ? 27.759 -2.749 -2.295 1.00 91.19 286 ALA A C 1
ATOM 2241 O O . ALA A 1 286 ? 28.977 -2.902 -2.327 1.00 91.19 286 ALA A O 1
ATOM 2242 N N . ASN A 1 287 ? 26.968 -3.431 -1.458 1.00 90.69 287 ASN A N 1
ATOM 2243 C CA . ASN A 1 287 ? 27.451 -4.440 -0.510 1.00 90.69 287 ASN A CA 1
ATOM 2244 C C . ASN A 1 287 ? 27.258 -5.874 -1.028 1.00 90.69 287 ASN A C 1
ATOM 2246 O O . ASN A 1 287 ? 28.167 -6.693 -0.932 1.00 90.69 287 ASN A O 1
ATOM 2250 N N . CYS A 1 288 ? 26.077 -6.192 -1.570 1.00 92.19 288 CYS A N 1
ATOM 2251 C CA . CYS A 1 288 ? 25.740 -7.563 -1.970 1.00 92.19 288 CYS A CA 1
ATOM 2252 C C . CYS A 1 288 ? 26.408 -7.966 -3.283 1.00 92.19 288 CYS A C 1
ATOM 2254 O O . CYS A 1 288 ? 26.921 -9.078 -3.381 1.00 92.19 288 CYS A O 1
ATOM 2256 N N . THR A 1 289 ? 26.433 -7.073 -4.277 1.00 91.31 289 THR A N 1
ATOM 2257 C CA . THR A 1 289 ? 26.949 -7.400 -5.611 1.00 91.31 289 THR A CA 1
ATOM 2258 C C . THR A 1 289 ? 28.440 -7.771 -5.573 1.00 91.31 289 THR A C 1
ATOM 2260 O O . THR A 1 289 ? 28.778 -8.826 -6.108 1.00 91.31 289 THR A O 1
ATOM 2263 N N . PRO A 1 290 ? 29.333 -7.028 -4.880 1.00 90.31 290 PRO A N 1
ATOM 2264 C CA . PRO A 1 290 ? 30.736 -7.439 -4.735 1.00 90.31 290 PRO A CA 1
ATOM 2265 C C . PRO A 1 290 ? 30.929 -8.721 -3.916 1.00 90.31 290 PRO A C 1
ATOM 2267 O O . PRO A 1 290 ? 31.901 -9.439 -4.120 1.00 90.31 290 PRO A O 1
ATOM 2270 N N . ALA A 1 291 ? 30.004 -9.020 -3.000 1.00 90.12 291 ALA A N 1
ATOM 2271 C CA . ALA A 1 291 ? 30.028 -10.229 -2.179 1.00 90.12 291 ALA A CA 1
ATOM 2272 C C . ALA A 1 291 ? 29.425 -11.462 -2.884 1.00 90.12 291 ALA A C 1
ATOM 2274 O O . ALA A 1 291 ? 29.263 -12.504 -2.251 1.00 90.12 291 ALA A O 1
ATOM 2275 N N . GLY A 1 292 ? 29.042 -11.354 -4.164 1.00 92.50 292 GLY A N 1
ATOM 2276 C CA . GLY A 1 292 ? 28.403 -12.441 -4.914 1.00 92.50 292 GLY A CA 1
ATOM 2277 C C . GLY A 1 292 ? 26.985 -12.785 -4.439 1.00 92.50 292 GLY A C 1
ATOM 2278 O O . GLY A 1 292 ? 26.479 -13.863 -4.741 1.00 92.50 292 GLY A O 1
ATOM 2279 N N . GLN A 1 293 ? 26.336 -11.895 -3.684 1.00 93.12 293 GLN A N 1
ATOM 2280 C CA . GLN A 1 293 ? 24.967 -12.067 -3.199 1.00 93.12 293 GLN A CA 1
ATOM 2281 C C . GLN A 1 293 ? 23.960 -11.407 -4.145 1.00 93.12 293 GLN A C 1
ATOM 2283 O O . GLN A 1 293 ? 24.221 -10.343 -4.709 1.00 93.12 293 GLN A O 1
ATOM 2288 N N . VAL A 1 294 ? 22.768 -12.000 -4.261 1.00 91.81 294 VAL A N 1
ATOM 2289 C CA . VAL A 1 294 ? 21.672 -11.437 -5.061 1.00 91.81 294 VAL A CA 1
ATOM 2290 C C . VAL A 1 294 ? 20.997 -10.304 -4.277 1.00 91.81 294 VAL A C 1
ATOM 2292 O O . VAL A 1 294 ? 20.425 -10.556 -3.209 1.00 91.81 294 VAL A O 1
ATOM 2295 N N . PRO A 1 295 ? 21.061 -9.050 -4.756 1.00 91.94 295 PRO A N 1
ATOM 2296 C CA . PRO A 1 295 ? 20.382 -7.943 -4.100 1.00 91.94 295 PRO A CA 1
ATOM 2297 C C . PRO A 1 295 ? 18.862 -8.077 -4.216 1.00 91.94 295 PRO A C 1
ATOM 2299 O O . PRO A 1 295 ? 18.338 -8.448 -5.263 1.00 91.94 295 PRO A O 1
ATOM 2302 N N . GLN A 1 296 ? 18.158 -7.721 -3.143 1.00 90.50 296 GLN A N 1
ATOM 2303 C CA . GLN A 1 296 ? 16.701 -7.621 -3.109 1.00 90.50 296 GLN A CA 1
ATOM 2304 C C . GLN A 1 296 ? 16.298 -6.270 -2.521 1.00 90.50 296 GLN A C 1
ATOM 2306 O O . GLN A 1 296 ? 16.851 -5.842 -1.507 1.00 90.50 296 GLN A O 1
ATOM 2311 N N . ARG A 1 297 ? 15.347 -5.582 -3.155 1.00 88.81 297 ARG A N 1
ATOM 2312 C CA . ARG A 1 297 ? 14.809 -4.311 -2.656 1.00 88.81 297 ARG A CA 1
ATOM 2313 C C . ARG A 1 297 ? 13.857 -4.591 -1.497 1.00 88.81 297 ARG A C 1
ATOM 2315 O O . ARG A 1 297 ? 12.937 -5.387 -1.654 1.00 88.81 297 ARG A O 1
ATOM 2322 N N . ALA A 1 298 ? 14.070 -3.932 -0.361 1.00 90.31 298 ALA A N 1
ATOM 2323 C CA . ALA A 1 298 ? 13.113 -3.982 0.736 1.00 90.31 298 ALA A CA 1
ATOM 2324 C C . ALA A 1 298 ? 11.841 -3.200 0.378 1.00 90.31 298 ALA A C 1
ATOM 2326 O O . ALA A 1 298 ? 11.879 -2.183 -0.318 1.00 90.31 298 ALA A O 1
ATOM 2327 N N . THR A 1 299 ? 10.708 -3.677 0.870 1.00 90.75 299 THR A N 1
ATOM 2328 C CA . THR A 1 299 ? 9.397 -3.050 0.731 1.00 90.75 299 THR A CA 1
ATOM 2329 C C . THR A 1 299 ? 8.883 -2.575 2.086 1.00 90.75 299 THR A C 1
ATOM 2331 O O . THR A 1 299 ? 9.423 -2.921 3.135 1.00 90.75 299 THR A O 1
ATOM 2334 N N . ILE A 1 300 ? 7.783 -1.820 2.090 1.00 92.06 300 ILE A N 1
ATOM 2335 C CA . ILE A 1 300 ? 7.092 -1.399 3.325 1.00 92.06 300 ILE A CA 1
ATOM 2336 C C . ILE A 1 300 ? 6.596 -2.563 4.205 1.00 92.06 300 ILE A C 1
ATOM 2338 O O . ILE A 1 300 ? 6.144 -2.321 5.320 1.00 92.06 300 ILE A O 1
ATOM 2342 N N . PHE A 1 301 ? 6.643 -3.805 3.713 1.00 94.38 301 PHE A N 1
ATOM 2343 C CA . PHE A 1 301 ? 6.295 -5.013 4.469 1.00 94.38 301 PHE A CA 1
ATOM 2344 C C . PHE A 1 301 ? 7.501 -5.652 5.172 1.00 94.38 301 PHE A C 1
ATOM 2346 O O . PHE A 1 301 ? 7.318 -6.508 6.034 1.00 94.38 301 PHE A O 1
ATOM 2353 N N . ASP A 1 302 ? 8.720 -5.231 4.831 1.00 92.69 302 ASP A N 1
ATOM 2354 C CA . ASP A 1 302 ? 9.967 -5.817 5.336 1.00 92.69 302 ASP A CA 1
ATOM 2355 C C . ASP A 1 302 ? 10.579 -5.018 6.498 1.00 92.69 302 ASP A C 1
ATOM 2357 O O . ASP A 1 302 ? 11.650 -5.358 7.000 1.00 92.69 302 ASP A O 1
ATOM 2361 N N . VAL A 1 303 ? 9.917 -3.937 6.917 1.00 91.62 303 VAL A N 1
ATOM 2362 C CA . VAL A 1 303 ? 10.415 -2.996 7.924 1.00 91.62 303 VAL A CA 1
ATOM 2363 C C . VAL A 1 303 ? 9.371 -2.712 8.997 1.00 91.62 303 VAL A C 1
ATOM 2365 O O . VAL A 1 303 ? 8.164 -2.818 8.768 1.00 91.62 303 VAL A O 1
ATOM 2368 N N . ASP A 1 304 ? 9.856 -2.316 10.171 1.00 94.62 304 ASP A N 1
ATOM 2369 C CA . ASP A 1 304 ? 9.016 -1.737 11.212 1.00 94.62 304 ASP A CA 1
ATOM 2370 C C . ASP A 1 304 ? 8.878 -0.238 10.959 1.00 94.62 304 ASP A C 1
ATOM 2372 O O . ASP A 1 304 ? 9.866 0.474 10.793 1.00 94.62 304 ASP A O 1
ATOM 2376 N N . LEU A 1 305 ? 7.638 0.233 10.910 1.00 94.44 305 LEU A N 1
ATOM 2377 C CA . LEU A 1 305 ? 7.289 1.628 10.702 1.00 94.44 305 LEU A CA 1
ATOM 2378 C C . LEU A 1 305 ? 7.012 2.279 12.051 1.00 94.44 305 LEU A C 1
ATOM 2380 O O . LEU A 1 305 ? 6.197 1.772 12.826 1.00 94.44 305 LEU A O 1
ATOM 2384 N N . GLN A 1 306 ? 7.621 3.433 12.304 1.00 94.38 306 GLN A N 1
ATOM 2385 C CA . GLN A 1 306 ? 7.218 4.300 13.400 1.00 94.38 306 GLN A CA 1
ATOM 2386 C C . GLN A 1 306 ? 6.270 5.376 12.868 1.00 94.38 306 GLN A C 1
ATOM 2388 O O . GLN A 1 306 ? 6.623 6.175 12.001 1.00 94.38 306 GLN A O 1
ATOM 2393 N N . VAL A 1 307 ? 5.028 5.372 13.354 1.00 92.44 307 VAL A N 1
ATOM 2394 C CA . VAL A 1 307 ? 3.944 6.166 12.759 1.00 92.44 307 VAL A CA 1
ATOM 2395 C C . VAL A 1 307 ? 3.273 7.058 13.796 1.00 92.44 307 VAL A C 1
ATOM 2397 O O . VAL A 1 307 ? 2.959 6.618 14.904 1.00 92.44 307 VAL A O 1
ATOM 2400 N N . ILE A 1 308 ? 3.016 8.311 13.426 1.00 91.19 308 ILE A N 1
ATOM 2401 C CA . ILE A 1 308 ? 2.300 9.296 14.245 1.00 91.19 308 ILE A CA 1
ATOM 2402 C C . ILE A 1 308 ? 1.245 10.001 13.390 1.00 91.19 308 ILE A C 1
ATOM 2404 O O . ILE A 1 308 ? 1.466 10.259 12.204 1.00 91.19 308 ILE A O 1
ATOM 2408 N N . ALA A 1 309 ? 0.074 10.286 13.960 1.00 85.12 309 ALA A N 1
ATOM 2409 C CA . ALA A 1 309 ? -0.927 11.069 13.246 1.00 85.12 309 ALA A CA 1
ATOM 2410 C C . ALA A 1 309 ? -0.458 12.528 13.136 1.00 85.12 309 ALA A C 1
ATOM 2412 O O . ALA A 1 309 ? 0.087 13.067 14.100 1.00 85.12 309 ALA A O 1
ATOM 2413 N N . PRO A 1 310 ? -0.670 13.184 11.985 1.00 75.12 310 PRO A N 1
ATOM 2414 C CA . PRO A 1 310 ? -0.392 14.605 11.874 1.00 75.12 310 PRO A CA 1
ATOM 2415 C C . PRO A 1 310 ? -1.381 15.394 12.734 1.00 75.12 310 PRO A C 1
ATOM 2417 O O . PRO A 1 310 ? -2.553 15.021 12.833 1.00 75.12 310 PRO A O 1
ATOM 2420 N N . LYS A 1 311 ? -0.931 16.502 13.331 1.00 68.69 311 LYS A N 1
ATOM 2421 C CA . LYS A 1 311 ? -1.824 17.410 14.060 1.00 68.69 311 LYS A CA 1
ATOM 2422 C C . LYS A 1 311 ? -2.821 18.027 13.081 1.00 68.69 311 LYS A C 1
ATOM 2424 O O . LYS A 1 311 ? -2.431 18.681 12.117 1.00 68.69 311 LYS A O 1
ATOM 2429 N N . THR A 1 312 ? -4.115 17.839 13.326 1.00 53.56 312 THR A N 1
ATOM 2430 C CA . THR A 1 312 ? -5.176 18.465 12.528 1.00 53.56 312 THR A CA 1
ATOM 2431 C C . THR A 1 312 ? -5.103 19.987 12.651 1.00 53.56 312 THR A C 1
ATOM 2433 O O . THR A 1 312 ? -5.481 20.546 13.676 1.00 53.56 312 THR A O 1
ATOM 2436 N N . GLY A 1 313 ? -4.615 20.657 11.609 1.00 45.06 313 GLY A N 1
ATOM 2437 C CA . GLY A 1 313 ? -4.469 22.116 11.558 1.00 45.06 313 GLY A CA 1
ATOM 2438 C C . GLY A 1 313 ? -3.387 22.538 10.573 1.00 45.06 313 GLY A C 1
ATOM 2439 O O . GLY A 1 313 ? -3.581 23.481 9.809 1.00 45.06 313 GLY A O 1
ATOM 2440 N N . ASP A 1 314 ? -2.328 21.741 10.500 1.00 40.28 314 ASP A N 1
ATOM 2441 C CA . ASP A 1 314 ? -1.374 21.797 9.410 1.00 40.28 314 ASP A CA 1
ATOM 2442 C C . ASP A 1 314 ? -1.903 20.892 8.296 1.00 40.28 314 ASP A C 1
ATOM 2444 O O . ASP A 1 314 ? -2.349 19.771 8.542 1.00 40.28 314 ASP A O 1
ATOM 2448 N N . ASN A 1 315 ? -1.862 21.342 7.043 1.00 37.50 315 ASN A N 1
ATOM 2449 C CA . ASN A 1 315 ? -2.127 20.483 5.878 1.00 37.50 315 ASN A CA 1
ATOM 2450 C C . ASN A 1 315 ? -1.033 19.406 5.693 1.00 37.50 315 ASN A C 1
ATOM 2452 O O . ASN A 1 315 ? -0.803 18.927 4.580 1.00 37.50 315 ASN A O 1
ATOM 2456 N N . GLU A 1 316 ? -0.331 19.051 6.766 1.00 37.06 316 GLU A N 1
ATOM 2457 C CA . GLU A 1 316 ? 0.796 18.153 6.756 1.00 37.06 316 GLU A CA 1
ATOM 2458 C C . GLU A 1 316 ? 0.363 16.722 7.039 1.00 37.06 316 GLU A C 1
ATOM 2460 O O . GLU A 1 316 ? -0.558 16.397 7.784 1.00 37.06 316 GLU A O 1
ATOM 2465 N N . GLN A 1 317 ? 1.008 15.871 6.267 1.00 47.59 317 GLN A N 1
ATOM 2466 C CA . GLN A 1 317 ? 0.740 14.471 6.049 1.00 47.59 317 GLN A CA 1
ATOM 2467 C C . GLN A 1 317 ? 1.110 13.661 7.298 1.00 47.59 317 GLN A C 1
ATOM 2469 O O . GLN A 1 317 ? 1.896 14.114 8.123 1.00 47.59 317 GLN A O 1
ATOM 2474 N N . THR A 1 318 ? 0.597 12.432 7.429 1.00 46.31 318 THR A N 1
ATOM 2475 C CA . THR A 1 318 ? 1.145 11.476 8.411 1.00 46.31 318 THR A CA 1
ATOM 2476 C C . THR A 1 318 ? 2.663 11.424 8.262 1.00 46.31 318 THR A C 1
ATOM 2478 O O . THR A 1 318 ? 3.150 11.076 7.185 1.00 46.31 318 THR A O 1
ATOM 2481 N N . MET A 1 319 ? 3.393 11.804 9.313 1.00 43.41 319 MET A N 1
ATOM 2482 C CA . MET A 1 319 ? 4.848 11.734 9.309 1.00 43.41 319 MET A CA 1
ATOM 2483 C C . MET A 1 319 ? 5.253 10.283 9.558 1.00 43.41 319 MET A C 1
ATOM 2485 O O . MET A 1 319 ? 4.935 9.702 10.597 1.00 43.41 319 MET A O 1
ATOM 2489 N N . LEU A 1 320 ? 5.911 9.696 8.562 1.00 45.78 320 LEU A N 1
ATOM 2490 C CA . LEU A 1 320 ? 6.719 8.497 8.741 1.00 45.78 320 LEU A CA 1
ATOM 2491 C C . LEU A 1 320 ? 8.070 8.988 9.267 1.00 45.78 320 LEU A C 1
ATOM 2493 O O . LEU A 1 320 ? 8.720 9.778 8.578 1.00 45.78 320 LEU A O 1
ATOM 2497 N N . MET A 1 321 ? 8.421 8.598 10.493 1.00 39.75 321 MET A N 1
ATOM 2498 C CA . MET A 1 321 ? 9.724 8.892 11.101 1.00 39.75 321 MET A CA 1
ATOM 2499 C C . MET A 1 321 ? 10.665 7.708 10.916 1.00 39.75 321 MET A C 1
ATOM 2501 O O . MET A 1 321 ? 10.191 6.559 11.068 1.00 39.75 321 MET A O 1
#

Radius of gyration: 23.33 Å; chains: 1; bounding box: 60×58×66 Å

Foldseek 3Di:
DDDPPPPPPPVPPWLFDADQLLVLCQVQVPDDADDDADDDFPQADDFAAPFWWKKFWFFCFDWAWEQDPVRDTDIGTGSWDKWKWKAFQVVSDIDTFPQHNCLVPPVPTDDGPSSVQVVVDDDDPPDDRRIDMFMKIKTWMWGQAKKFWAFDADPVRHFCADPPPRHGDTDIDGQRPPPRPRVVVPGDMDGTDTHIHMDTSVQSNVQQVVLVVFAWLVVRRDADPVRDHQKDFQFWARPPPVGRHTDDGPVDDPDDPVRVCVAQSAFDQDPPPRRTHRIDTQMDGPPQVVVVHRTDRDGSNSDIWTWHQHPPPPPDHTDTD

Sequence (321 aa):
MYGKTAVPEAVMQNAYGGTLSQRAANATRRRPSRGGGGEYWADTFKPHETVPANVRLIPVPCVAHRVDDAGNIYEENIPWKEFREHYHGTFRRSAICSGGPLFFDRNRRTACYGCDIFWSSPSGKGKRRPISMSDKYAFAALVMDPFHKVPQVDDRGQFQLNPQTQQPFTKWERCLGQGCPHCRSALENVQGRIQPWIMSKGHFTNLNAYSDRLGCLTCGGRATPDNRPVITTALWQCGNPACRQLIFDMGSTTATLEQIQGVVNKPYTCPVCQTTAYPEEVIQCANCTPAGQVPQRATIFDVDLQVIAPKTGDNEQTMLM

pLDDT: mean 83.23, std 16.99, range [30.33, 97.69]

Secondary structure (DSSP, 8-state):
-----PPP------TT---HHHHHHHHHTT---------SSTT-----SSS-EEEEEEP--EEEEEE-TTS-EEEEEESSEEEEEEEETTTTEEEE--S-TTTTSTTTSPP-HHHHHHHHS---TT---SEEEEEEEEEEEEEEEEEEEEE-B-TTS-B-B-TTT-PBPEEEEE--STT-HHHHTT--EEEEEEEEEEEEHHHHHHHHHHHTT--BTTTTTPPPTT---SEEEEEEE-S-TTT--EEEETTT----HHHHHHHHTS-EE-TTT--EEPPEEEEEETTTTTTT----B--TTSSEEEEEPPPBTB-PPPEE-